Protein AF-A0A1X2HQK7-F1 (afdb_monomer)

Solvent-accessible surface area (backbone atoms only — not comparable to full-atom values): 22609 Å² total; per-residue (Å²): 140,79,84,64,66,68,61,56,54,54,52,50,53,52,52,53,54,53,50,51,55,52,50,57,52,57,63,65,72,70,62,80,78,74,74,36,68,36,67,33,49,38,38,25,41,61,19,46,64,45,61,48,97,51,42,31,32,41,43,32,28,36,25,75,38,55,30,58,78,50,71,35,94,72,46,73,40,56,69,24,21,36,38,43,29,38,33,68,51,73,34,69,42,55,45,51,84,65,52,78,38,52,18,30,17,30,26,37,37,29,56,77,42,83,77,95,45,52,54,71,38,77,45,68,44,79,43,50,34,41,87,74,36,45,77,30,36,15,85,43,63,76,78,5,51,71,81,77,82,65,82,74,73,76,84,74,85,84,81,88,80,83,89,84,88,85,87,84,83,85,85,84,84,82,89,79,90,83,90,85,86,90,82,83,90,81,92,84,86,81,90,85,83,89,83,86,82,85,85,86,84,78,92,77,88,81,80,85,82,85,82,87,80,82,81,87,80,83,90,80,90,80,82,91,84,88,82,80,91,81,89,84,80,90,82,93,83,91,83,86,88,85,83,88,82,90,84,89,90,83,90,81,84,94,76,88,72,79,76,70,86,69,72,84,77,55,83,46,49,32,36,64,55,82,56,46,73,27,58,54,73,52,77,49,44,47,74,40,48,27,29,20,27,4,45,71,68,37,49,60,87,92,48,67,35,94,52,51,73,39,75,47,74,39,34,23,78,79,74,46,73,48,71,29,30,33,39,28,63,28,84,90,45,56,45,80,30,38,35,17,16,48,46,41,38,56,75,42,48,51,68,82,65,55,57,43,63,32,49

Radius of gyration: 36.21 Å; Cα contacts (8 Å, |Δi|>4): 569; chains: 1; bounding box: 108×66×123 Å

Structure (mmCIF, N/CA/C/O backbone):
data_AF-A0A1X2HQK7-F1
#
_entry.id   AF-A0A1X2HQK7-F1
#
loop_
_atom_site.group_PDB
_atom_site.id
_atom_site.type_symbol
_atom_site.label_atom_id
_atom_site.label_alt_id
_atom_site.label_comp_id
_atom_site.label_asym_id
_atom_site.label_entity_id
_atom_site.label_seq_id
_atom_site.pdbx_PDB_ins_code
_atom_site.Cartn_x
_atom_site.Cartn_y
_atom_site.Cartn_z
_atom_site.occupancy
_atom_site.B_iso_or_equiv
_atom_site.auth_seq_id
_atom_site.auth_comp_id
_atom_site.auth_asym_id
_atom_site.auth_atom_id
_atom_site.pdbx_PDB_model_num
ATOM 1 N N . MET A 1 1 ? 1.553 19.549 -83.797 1.00 52.28 1 MET A N 1
ATOM 2 C CA . MET A 1 1 ? 0.837 18.659 -82.859 1.00 52.28 1 MET A CA 1
ATOM 3 C C . MET A 1 1 ? 1.836 18.194 -81.805 1.00 52.28 1 MET A C 1
ATOM 5 O O . MET A 1 1 ? 2.517 17.200 -82.007 1.00 52.28 1 MET A O 1
ATOM 9 N N . ARG A 1 2 ? 2.056 18.998 -80.756 1.00 51.69 2 ARG A N 1
ATOM 10 C CA . ARG A 1 2 ? 2.970 18.655 -79.653 1.00 51.69 2 ARG A CA 1
ATOM 11 C C . ARG A 1 2 ? 2.155 18.027 -78.522 1.00 51.69 2 ARG A C 1
ATOM 13 O O . ARG A 1 2 ? 1.036 18.448 -78.259 1.00 51.69 2 ARG A O 1
ATOM 20 N N . SER A 1 3 ? 2.724 16.968 -77.963 1.00 58.66 3 SER A N 1
ATOM 21 C CA . SER A 1 3 ? 2.104 15.934 -77.137 1.00 58.66 3 SER A CA 1
ATOM 22 C C . SER A 1 3 ? 1.415 16.479 -75.877 1.00 58.66 3 SER A C 1
ATOM 24 O O . SER A 1 3 ? 2.084 16.931 -74.954 1.00 58.66 3 SER A O 1
ATOM 26 N N . VAL A 1 4 ? 0.078 16.418 -75.837 1.00 58.62 4 VAL A N 1
ATOM 27 C CA . VAL A 1 4 ? -0.765 16.775 -74.669 1.00 58.62 4 VAL A CA 1
ATOM 28 C C . VAL A 1 4 ? -1.009 15.557 -73.755 1.00 58.62 4 VAL A C 1
ATOM 30 O O . VAL A 1 4 ? -1.447 15.679 -72.615 1.00 58.62 4 VAL A O 1
ATOM 33 N N . LEU A 1 5 ? -0.662 14.362 -74.242 1.00 56.94 5 LEU A N 1
ATOM 34 C CA . LEU A 1 5 ? -0.875 13.082 -73.572 1.00 56.94 5 LEU A CA 1
ATOM 35 C C . LEU A 1 5 ? -0.098 12.884 -72.247 1.00 56.94 5 LEU A C 1
ATOM 37 O O . LEU A 1 5 ? -0.679 12.303 -71.332 1.00 56.94 5 LEU A O 1
ATOM 41 N N . PRO A 1 6 ? 1.151 13.373 -72.061 1.00 59.69 6 PRO A N 1
ATOM 42 C CA . PRO A 1 6 ? 1.858 13.157 -70.797 1.00 59.69 6 PRO A CA 1
ATOM 43 C C . PRO A 1 6 ? 1.310 14.026 -69.655 1.00 59.69 6 PRO A C 1
ATOM 45 O O . PRO A 1 6 ? 1.389 13.626 -68.500 1.00 59.69 6 PRO A O 1
ATOM 48 N N . PHE A 1 7 ? 0.697 15.177 -69.954 1.00 58.81 7 PHE A N 1
ATOM 49 C CA . PHE A 1 7 ? 0.140 16.060 -68.922 1.00 58.81 7 PHE A CA 1
ATOM 50 C C . PHE A 1 7 ? -1.152 15.509 -68.303 1.00 58.81 7 PHE A C 1
ATOM 52 O O . PHE A 1 7 ? -1.344 15.609 -67.093 1.00 58.81 7 PHE A O 1
ATOM 59 N N . LEU A 1 8 ? -2.012 14.871 -69.102 1.00 61.41 8 LEU A N 1
ATOM 60 C CA . LEU A 1 8 ? -3.255 14.262 -68.610 1.00 61.41 8 LEU A CA 1
ATOM 61 C C . LEU A 1 8 ? -3.002 13.014 -67.750 1.00 61.41 8 LEU A C 1
ATOM 63 O O . LEU A 1 8 ? -3.724 12.778 -66.778 1.00 61.41 8 LEU A O 1
ATOM 67 N N . LEU A 1 9 ? -1.955 12.243 -68.062 1.00 63.00 9 LEU A N 1
ATOM 68 C CA . LEU A 1 9 ? -1.574 11.066 -67.277 1.00 63.00 9 LEU A CA 1
ATOM 69 C C . LEU A 1 9 ? -1.038 11.464 -65.891 1.00 63.00 9 LEU A C 1
ATOM 71 O O . LEU A 1 9 ? -1.444 10.889 -64.884 1.00 63.00 9 LEU A O 1
ATOM 75 N N . VAL A 1 10 ? -0.181 12.489 -65.829 1.00 66.31 10 VAL A N 1
ATOM 76 C CA . VAL A 1 10 ? 0.398 12.981 -64.566 1.00 66.31 10 VAL A CA 1
ATOM 77 C C . VAL A 1 10 ? -0.676 13.607 -63.669 1.00 66.31 10 VAL A C 1
ATOM 79 O O . VAL A 1 10 ? -0.685 13.359 -62.464 1.00 66.31 10 VAL A O 1
ATOM 82 N N . LEU A 1 11 ? -1.632 14.343 -64.247 1.00 64.69 11 LEU A N 1
ATOM 83 C CA . LEU A 1 11 ? -2.741 14.932 -63.489 1.00 64.69 11 LEU A CA 1
ATOM 84 C C . LEU A 1 11 ? -3.686 13.863 -62.910 1.00 64.69 11 LEU A C 1
ATOM 86 O O . LEU A 1 11 ? -4.162 14.004 -61.786 1.00 64.69 11 LEU A O 1
ATOM 90 N N . SER A 1 12 ? -3.908 12.766 -63.641 1.00 65.31 12 SER A N 1
ATOM 91 C CA . SER A 1 12 ? -4.747 11.654 -63.175 1.00 65.31 12 SER A CA 1
ATOM 92 C C . SER A 1 12 ? -4.105 10.913 -61.998 1.00 65.31 12 SER A C 1
ATOM 94 O O . SER A 1 12 ? -4.772 10.652 -61.000 1.00 65.31 12 SER A O 1
ATOM 96 N N . ILE A 1 13 ? -2.800 10.631 -62.067 1.00 66.94 13 ILE A N 1
ATOM 97 C CA . ILE A 1 13 ? -2.066 9.962 -60.978 1.00 66.94 13 ILE A CA 1
ATOM 98 C C . ILE A 1 13 ? -2.038 10.841 -59.716 1.00 66.94 13 ILE A C 1
ATOM 100 O O . ILE A 1 13 ? -2.232 10.333 -58.612 1.00 66.94 13 ILE A O 1
ATOM 104 N N . ALA A 1 14 ? -1.874 12.160 -59.871 1.00 62.25 14 ALA A N 1
ATOM 105 C CA . ALA A 1 14 ? -1.914 13.100 -58.751 1.00 62.25 14 ALA A CA 1
ATOM 106 C C . ALA A 1 14 ? -3.294 13.145 -58.063 1.00 62.25 14 ALA A C 1
ATOM 108 O O . ALA A 1 14 ? -3.358 13.116 -56.833 1.00 62.25 14 ALA A O 1
ATOM 109 N N . LEU A 1 15 ? -4.394 13.126 -58.831 1.00 62.50 15 LEU A N 1
ATOM 110 C CA . LEU A 1 15 ? -5.749 13.062 -58.265 1.00 62.50 15 LEU A CA 1
ATOM 111 C C . LEU A 1 15 ? -6.011 11.749 -57.508 1.00 62.50 15 LEU A C 1
ATOM 113 O O . LEU A 1 15 ? -6.617 11.779 -56.437 1.00 62.50 15 LEU A O 1
ATOM 117 N N . PHE A 1 16 ? -5.540 10.607 -58.022 1.00 61.06 16 PHE A N 1
ATOM 118 C CA . PHE A 1 16 ? -5.676 9.321 -57.326 1.00 61.06 16 PHE A CA 1
ATOM 119 C C . PHE A 1 16 ? -4.863 9.275 -56.021 1.00 61.06 16 PHE A C 1
ATOM 121 O O . PHE A 1 16 ? -5.360 8.766 -55.016 1.00 61.06 16 PHE A O 1
ATOM 128 N N . ALA A 1 17 ? -3.661 9.860 -55.994 1.00 58.69 17 ALA A N 1
ATOM 129 C CA . ALA A 1 17 ? -2.844 9.943 -54.782 1.00 58.69 17 ALA A CA 1
ATOM 130 C C . ALA A 1 17 ? -3.479 10.845 -53.703 1.00 58.69 17 ALA A C 1
ATOM 132 O O . ALA A 1 17 ? -3.496 10.485 -52.523 1.00 58.69 17 ALA A O 1
ATOM 133 N N . GLN A 1 18 ? -4.068 11.982 -54.094 1.00 58.28 18 GLN A N 1
ATOM 134 C CA . GLN A 1 18 ? -4.799 12.856 -53.167 1.00 58.28 18 GLN A CA 1
ATOM 135 C C . GLN A 1 18 ? -6.099 12.223 -52.653 1.00 58.28 18 GLN A C 1
ATOM 137 O O . GLN A 1 18 ? -6.409 12.359 -51.469 1.00 58.28 18 GLN A O 1
ATOM 142 N N . ALA A 1 19 ? -6.822 11.471 -53.487 1.00 58.47 19 ALA A N 1
ATOM 143 C CA . ALA A 1 19 ? -8.015 10.740 -53.058 1.00 58.47 19 ALA A CA 1
ATOM 144 C C . ALA A 1 19 ? -7.691 9.596 -52.075 1.00 58.47 19 ALA A C 1
ATOM 146 O O . ALA A 1 19 ? -8.422 9.409 -51.103 1.00 58.47 19 ALA A O 1
ATOM 147 N N . ALA A 1 20 ? -6.581 8.874 -52.274 1.00 58.69 20 ALA A N 1
ATOM 148 C CA . ALA A 1 20 ? -6.132 7.821 -51.357 1.00 58.69 20 ALA A CA 1
ATOM 149 C C . ALA A 1 20 ? -5.699 8.382 -49.988 1.00 58.69 20 ALA A C 1
ATOM 151 O O . ALA A 1 20 ? -6.075 7.839 -48.951 1.00 58.69 20 ALA A O 1
ATOM 152 N N . SER A 1 21 ? -4.991 9.517 -49.972 1.00 55.19 21 SER A N 1
ATOM 153 C CA . SER A 1 21 ? -4.591 10.200 -48.731 1.00 55.19 21 SER A CA 1
ATOM 154 C C . SER A 1 21 ? -5.787 10.758 -47.941 1.00 55.19 21 SER A C 1
ATOM 156 O O . SER A 1 21 ? -5.791 10.736 -46.709 1.00 55.19 21 SER A O 1
ATOM 158 N N . LEU A 1 22 ? -6.843 11.205 -48.631 1.00 52.97 22 LEU A N 1
ATOM 159 C CA . LEU A 1 22 ? -8.093 11.629 -47.993 1.00 52.97 22 LEU A CA 1
ATOM 160 C C . LEU A 1 22 ? -8.917 10.445 -47.457 1.00 52.97 22 LEU A C 1
ATOM 162 O O . LEU A 1 22 ? -9.590 10.605 -46.441 1.00 52.97 22 LEU A O 1
ATOM 166 N N . HIS A 1 23 ? -8.845 9.260 -48.076 1.00 54.31 23 HIS A N 1
ATOM 167 C CA . HIS A 1 23 ? -9.536 8.056 -47.591 1.00 54.31 23 HIS A CA 1
ATOM 168 C C . HIS A 1 23 ? -8.868 7.455 -46.340 1.00 54.31 23 HIS A C 1
ATOM 170 O O . HIS A 1 23 ? -9.566 7.098 -45.391 1.00 54.31 23 HIS A O 1
ATOM 176 N N . GLU A 1 24 ? -7.532 7.426 -46.292 1.00 54.41 24 GLU A N 1
ATOM 177 C CA . GLU A 1 24 ? -6.752 7.024 -45.105 1.00 54.41 24 GLU A CA 1
ATOM 178 C C . GLU A 1 24 ? -7.000 7.958 -43.904 1.00 54.41 24 GLU A C 1
ATOM 180 O O . GLU A 1 24 ? -7.203 7.500 -42.776 1.00 54.41 24 GLU A O 1
ATOM 185 N N . ASN A 1 25 ? -7.100 9.272 -44.146 1.00 50.97 25 ASN A N 1
ATOM 186 C CA . ASN A 1 25 ? -7.430 10.245 -43.099 1.00 50.97 25 ASN A CA 1
ATOM 187 C C . ASN A 1 25 ? -8.896 10.164 -42.633 1.00 50.97 25 ASN A C 1
ATOM 189 O O . ASN A 1 25 ? -9.172 10.359 -41.447 1.00 50.97 25 ASN A O 1
ATOM 193 N N . LEU A 1 26 ? -9.850 9.829 -43.514 1.00 51.41 26 LEU A N 1
ATOM 194 C CA . LEU A 1 26 ? -11.253 9.644 -43.113 1.00 51.41 26 LEU A CA 1
ATOM 195 C C . LEU A 1 26 ? -11.484 8.356 -42.303 1.00 51.41 26 LEU A C 1
ATOM 197 O O . LEU A 1 26 ? -12.414 8.310 -41.494 1.00 51.41 26 LEU A O 1
ATOM 201 N N . LEU A 1 27 ? -10.652 7.327 -42.495 1.00 51.00 27 LEU A N 1
ATOM 202 C CA . LEU A 1 27 ? -10.670 6.107 -41.680 1.00 51.00 27 LEU A CA 1
ATOM 203 C C . LEU A 1 27 ? -10.053 6.330 -40.288 1.00 51.00 27 LEU A C 1
ATOM 205 O O . LEU A 1 27 ? -10.541 5.751 -39.318 1.00 51.00 27 LEU A O 1
ATOM 209 N N . HIS A 1 28 ? -9.072 7.231 -40.153 1.00 50.84 28 HIS A N 1
ATOM 210 C CA . HIS A 1 28 ? -8.499 7.618 -38.853 1.00 50.84 28 HIS A CA 1
ATOM 211 C C . HIS A 1 28 ? -9.384 8.573 -38.031 1.00 50.84 28 HIS A C 1
ATOM 213 O O . HIS A 1 28 ? -9.310 8.579 -36.804 1.00 50.84 28 HIS A O 1
ATOM 219 N N . LEU A 1 29 ? -10.284 9.333 -38.663 1.00 46.41 29 LEU A N 1
ATOM 220 C CA . LEU A 1 29 ? -11.185 10.269 -37.971 1.00 46.41 29 LEU A CA 1
ATOM 221 C C . LEU A 1 29 ? -12.419 9.615 -37.318 1.00 46.41 29 LEU A C 1
ATOM 223 O O . LEU A 1 29 ? -13.237 10.320 -36.726 1.00 46.41 29 LEU A O 1
ATOM 227 N N . LYS A 1 30 ? -12.590 8.286 -37.404 1.00 51.06 30 LYS A N 1
ATOM 228 C CA . LYS A 1 30 ? -13.844 7.614 -37.006 1.00 51.06 30 LYS A CA 1
ATOM 229 C C . LYS A 1 30 ? -13.791 6.707 -35.781 1.00 51.06 30 LYS A C 1
ATOM 231 O O . LYS A 1 30 ? -14.768 6.008 -35.512 1.00 51.06 30 LYS A O 1
ATOM 236 N N . ARG A 1 31 ? -12.724 6.735 -34.985 1.00 49.28 31 ARG A N 1
ATOM 237 C CA . ARG A 1 31 ? -12.736 6.040 -33.691 1.00 49.28 31 ARG A CA 1
ATOM 238 C C . ARG A 1 31 ? -11.877 6.766 -32.669 1.00 49.28 31 ARG A C 1
ATOM 240 O O . ARG A 1 31 ? -10.768 6.355 -32.362 1.00 49.28 31 ARG A O 1
ATOM 247 N N . SER A 1 32 ? -12.427 7.844 -32.111 1.00 52.97 32 SER A N 1
ATOM 248 C CA . SER A 1 32 ? -12.018 8.245 -30.766 1.00 52.97 32 SER A CA 1
ATOM 249 C C . SER A 1 32 ? -12.222 7.009 -29.876 1.00 52.97 32 SER A C 1
ATOM 251 O O . SER A 1 32 ? -13.326 6.449 -29.917 1.00 52.97 32 SER A O 1
ATOM 253 N N . PRO A 1 33 ? -11.187 6.481 -29.195 1.00 58.53 33 PRO A N 1
ATOM 254 C CA . PRO A 1 33 ? -11.357 5.319 -28.340 1.00 58.53 33 PRO A CA 1
ATOM 255 C C . PRO A 1 33 ? -12.355 5.722 -27.261 1.00 58.53 33 PRO A C 1
ATOM 257 O O . PRO A 1 33 ? -12.054 6.536 -26.395 1.00 58.53 33 PRO A O 1
ATOM 260 N N . SER A 1 34 ? -13.583 5.217 -27.371 1.00 63.03 34 SER A N 1
ATOM 261 C CA . SER A 1 34 ? -14.604 5.377 -26.344 1.00 63.03 34 SER A CA 1
ATOM 262 C C . SER A 1 34 ? -13.978 4.949 -25.023 1.00 63.03 34 SER A C 1
ATOM 264 O O . SER A 1 34 ? -13.547 3.801 -24.904 1.00 63.03 34 SER A O 1
ATOM 266 N N . SER A 1 35 ? -13.858 5.893 -24.089 1.00 68.12 35 SER A N 1
ATOM 267 C CA . SER A 1 35 ? -13.162 5.683 -22.830 1.00 68.12 35 SER A CA 1
ATOM 268 C C . SER A 1 35 ? -13.887 4.607 -22.028 1.00 68.12 35 SER A C 1
ATOM 270 O O . SER A 1 35 ? -14.991 4.812 -21.524 1.00 68.12 35 SER A O 1
ATOM 272 N N . LEU A 1 36 ? -13.298 3.415 -21.957 1.00 81.88 36 LEU A N 1
ATOM 273 C CA . LEU A 1 36 ? -13.864 2.323 -21.182 1.00 81.88 36 LEU A CA 1
ATOM 274 C C . LEU A 1 36 ? -13.428 2.508 -19.728 1.00 81.88 36 LEU A C 1
ATOM 276 O O . LEU A 1 36 ? -12.261 2.297 -19.394 1.00 81.88 36 LEU A O 1
ATOM 280 N N . ALA A 1 37 ? -14.370 2.935 -18.887 1.00 81.25 37 ALA A N 1
ATOM 281 C CA . ALA A 1 37 ? -14.195 3.016 -17.444 1.00 81.25 37 ALA A CA 1
ATOM 282 C C . ALA A 1 37 ? -14.669 1.715 -16.782 1.00 81.25 37 ALA A C 1
ATOM 284 O O . ALA A 1 37 ? -15.799 1.279 -17.018 1.00 81.25 37 ALA A O 1
ATOM 285 N N . VAL A 1 38 ? -13.821 1.096 -15.959 1.00 85.25 38 VAL A N 1
ATOM 286 C CA . VAL A 1 38 ? -14.124 -0.176 -15.283 1.00 85.25 38 VAL A CA 1
ATOM 287 C C . VAL A 1 38 ? -13.754 -0.081 -13.808 1.00 85.25 38 VAL A C 1
ATOM 289 O O . VAL A 1 38 ? -12.642 0.313 -13.474 1.00 85.25 38 VAL A O 1
ATOM 292 N N . ASN A 1 39 ? -14.671 -0.488 -12.926 1.00 84.06 39 ASN A N 1
ATOM 293 C CA . ASN A 1 39 ? -14.340 -0.716 -11.520 1.00 84.06 39 ASN A CA 1
ATOM 294 C C . ASN A 1 39 ? -13.625 -2.064 -11.380 1.00 84.06 39 ASN A C 1
ATOM 296 O O . ASN A 1 39 ? -14.187 -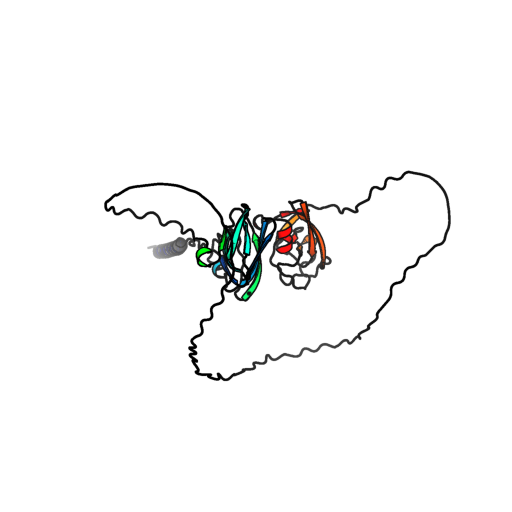3.097 -11.765 1.00 84.06 39 ASN A O 1
ATOM 300 N N . CYS A 1 40 ? -12.429 -2.088 -10.792 1.00 91.56 40 CYS A N 1
ATOM 301 C CA . CYS A 1 40 ? -11.723 -3.343 -10.547 1.00 91.56 40 CYS A CA 1
ATOM 302 C C . CYS A 1 40 ? -12.421 -4.092 -9.403 1.00 91.56 40 CYS A C 1
ATOM 304 O O . CYS A 1 40 ? -12.350 -3.671 -8.254 1.00 91.56 40 CYS A O 1
ATOM 306 N N . THR A 1 41 ? -13.131 -5.184 -9.691 1.00 95.19 41 THR A N 1
ATOM 307 C CA . THR A 1 41 ? -13.875 -5.921 -8.655 1.00 95.19 41 THR A CA 1
ATOM 308 C C . THR A 1 41 ? -13.165 -7.214 -8.284 1.00 95.19 41 THR A C 1
ATOM 310 O O . THR A 1 41 ? -12.948 -8.068 -9.145 1.00 95.19 41 THR A O 1
ATOM 313 N N . THR A 1 42 ? -12.889 -7.397 -6.995 1.00 96.38 42 THR A N 1
ATOM 314 C CA . THR A 1 42 ? -12.278 -8.620 -6.463 1.00 96.38 42 THR A CA 1
ATOM 315 C C . THR A 1 42 ? -13.099 -9.151 -5.296 1.00 96.38 42 THR A C 1
ATOM 317 O O . THR A 1 42 ? -13.473 -8.416 -4.384 1.00 96.38 42 THR A O 1
ATOM 320 N N . THR A 1 43 ? -13.378 -10.447 -5.314 1.00 97.56 43 THR A N 1
ATOM 321 C CA . THR A 1 43 ? -14.088 -11.170 -4.264 1.00 97.56 43 THR A CA 1
ATOM 322 C C . THR A 1 43 ? -13.077 -11.904 -3.405 1.00 97.56 43 THR A C 1
ATOM 324 O O . THR A 1 43 ? -12.274 -12.686 -3.914 1.00 97.56 43 THR A O 1
ATOM 327 N N . ILE A 1 44 ? -13.121 -11.648 -2.101 1.00 98.06 44 ILE A N 1
ATOM 328 C CA . ILE A 1 44 ? -12.216 -12.233 -1.118 1.00 98.06 44 ILE A CA 1
ATOM 329 C C . ILE A 1 44 ? -13.010 -13.100 -0.149 1.00 98.06 44 ILE A C 1
ATOM 331 O O . ILE A 1 44 ? -13.875 -12.617 0.585 1.00 98.06 44 ILE A O 1
ATOM 335 N N . GLU A 1 45 ? -12.678 -14.382 -0.095 1.00 97.69 45 GLU A N 1
ATOM 336 C CA . GLU A 1 45 ? -13.202 -15.305 0.901 1.00 97.69 45 GLU A CA 1
ATOM 337 C C . GLU A 1 45 ? -12.287 -15.424 2.115 1.00 97.69 45 GLU A C 1
ATOM 339 O O . GLU A 1 45 ? -11.074 -15.206 2.064 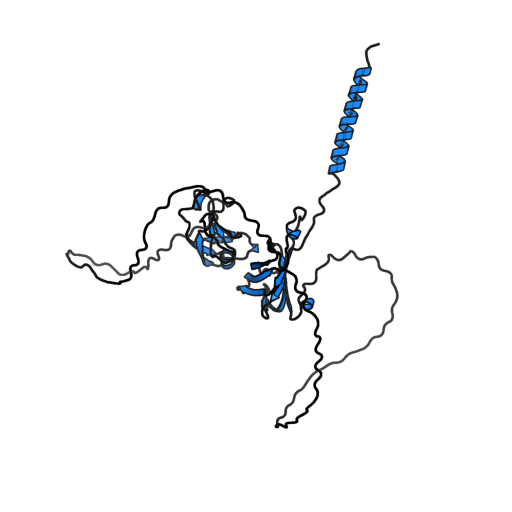1.00 97.69 45 GLU A O 1
ATOM 344 N N . ARG A 1 46 ? -12.897 -15.814 3.242 1.00 96.44 46 ARG A N 1
ATOM 345 C CA . ARG A 1 46 ? -12.219 -15.979 4.537 1.00 96.44 46 ARG A CA 1
ATOM 346 C C . ARG A 1 46 ? -11.468 -14.711 4.954 1.00 96.44 46 ARG A C 1
ATOM 348 O O . ARG A 1 46 ? -10.457 -14.794 5.650 1.00 96.44 46 ARG A O 1
ATOM 355 N N . GLY A 1 47 ? -12.029 -13.561 4.585 1.00 96.75 47 GLY A N 1
ATOM 356 C CA . GLY A 1 47 ? -11.446 -12.248 4.782 1.00 96.75 47 GLY A CA 1
ATOM 357 C C . GLY A 1 47 ? -11.140 -11.947 6.248 1.00 96.75 47 GLY A C 1
ATOM 358 O O . GLY A 1 47 ? -11.961 -12.204 7.139 1.00 96.75 47 GLY A O 1
ATOM 359 N N . LYS A 1 48 ? -9.974 -11.369 6.507 1.00 96.94 48 LYS A N 1
ATOM 360 C CA . LYS A 1 48 ? -9.636 -10.679 7.750 1.00 96.94 48 LYS A CA 1
ATOM 361 C C . LYS A 1 48 ? -9.454 -9.206 7.406 1.00 96.94 48 LYS A C 1
ATOM 363 O O . LYS A 1 48 ? -8.619 -8.871 6.576 1.00 96.94 48 LYS A O 1
ATOM 368 N N . LEU A 1 49 ? -10.261 -8.369 8.047 1.00 95.75 49 LEU A N 1
ATOM 369 C CA . LEU A 1 49 ? -10.261 -6.923 7.874 1.00 95.75 49 LEU A CA 1
ATOM 370 C C . LEU A 1 49 ? -9.830 -6.279 9.191 1.00 95.75 49 LEU A C 1
ATOM 372 O O . LEU A 1 49 ? -10.433 -6.568 10.231 1.00 95.75 49 LEU A O 1
ATOM 376 N N . CYS A 1 50 ? -8.803 -5.435 9.160 1.00 90.62 50 CYS A N 1
ATOM 377 C CA . CYS A 1 50 ? -8.376 -4.650 10.320 1.00 90.62 50 CYS A CA 1
ATOM 378 C C . CYS A 1 50 ? -8.068 -3.215 9.893 1.00 90.62 50 CYS A C 1
ATOM 380 O O . CYS A 1 50 ? -7.324 -3.007 8.942 1.00 90.62 50 CYS A O 1
ATOM 382 N N . THR A 1 51 ? -8.622 -2.238 10.605 1.00 85.31 51 THR A N 1
ATOM 383 C CA . THR A 1 51 ? -8.300 -0.817 10.417 1.00 85.31 51 THR A CA 1
ATOM 384 C C . THR A 1 51 ? -7.075 -0.442 11.238 1.00 85.31 51 THR A C 1
ATOM 386 O O . THR A 1 51 ? -7.025 -0.788 12.420 1.00 85.31 51 THR A O 1
ATOM 389 N N . SER A 1 52 ? -6.140 0.298 10.650 1.00 79.44 52 SER A N 1
ATOM 390 C CA . SER A 1 52 ? -4.994 0.874 11.359 1.00 79.44 52 SER A CA 1
ATOM 391 C C . SER A 1 52 ? -5.222 2.368 11.545 1.00 79.44 52 SER A C 1
ATOM 393 O O . SER A 1 52 ? -5.274 3.085 10.557 1.00 79.44 52 SER A O 1
ATOM 395 N N . ASN A 1 53 ? -5.472 2.814 12.784 1.00 72.81 53 ASN A N 1
ATOM 396 C CA . ASN A 1 53 ? -5.549 4.223 13.222 1.00 72.81 53 ASN A CA 1
ATOM 397 C C . ASN A 1 53 ? -6.262 5.240 12.294 1.00 72.81 53 ASN A C 1
ATOM 399 O O . ASN A 1 53 ? -6.023 6.438 12.397 1.00 72.81 53 ASN A O 1
ATOM 403 N N . GLY A 1 54 ? -7.174 4.789 11.427 1.00 73.31 54 GLY A N 1
ATOM 404 C CA . GLY A 1 54 ? -7.881 5.638 10.466 1.00 73.31 54 GLY A CA 1
ATOM 405 C C . GLY A 1 54 ? -7.141 5.925 9.152 1.00 73.31 54 GLY A C 1
ATOM 406 O O . GLY A 1 54 ? -7.675 6.689 8.360 1.00 73.31 54 GLY A O 1
ATOM 407 N N . THR A 1 55 ? -5.974 5.327 8.898 1.00 80.62 55 THR A N 1
ATOM 408 C CA . THR A 1 55 ? -5.151 5.571 7.693 1.00 80.62 55 THR A CA 1
ATOM 409 C C . THR A 1 55 ? -5.385 4.532 6.596 1.00 80.62 55 THR A C 1
ATOM 411 O O . THR A 1 55 ? -5.569 4.852 5.424 1.00 80.62 55 THR A O 1
ATOM 414 N N . TYR A 1 56 ? -5.469 3.253 6.964 1.00 88.50 56 TYR A N 1
ATOM 415 C CA . TYR A 1 56 ? -5.697 2.172 6.003 1.00 88.50 56 TYR A CA 1
ATOM 416 C C . TYR A 1 56 ? -6.458 0.986 6.606 1.00 88.50 56 TYR A C 1
ATOM 418 O O . TYR A 1 56 ? -6.607 0.834 7.826 1.00 88.50 56 TYR A O 1
ATOM 426 N N . ILE A 1 57 ? -6.948 0.115 5.725 1.00 92.19 57 ILE A N 1
ATOM 427 C CA . ILE A 1 57 ? -7.533 -1.184 6.052 1.00 92.19 57 ILE A CA 1
ATOM 428 C C . ILE A 1 57 ? -6.601 -2.269 5.528 1.00 92.19 57 ILE A C 1
ATOM 430 O O . ILE A 1 57 ? -6.348 -2.352 4.332 1.00 92.19 57 ILE A O 1
ATOM 434 N N . THR A 1 58 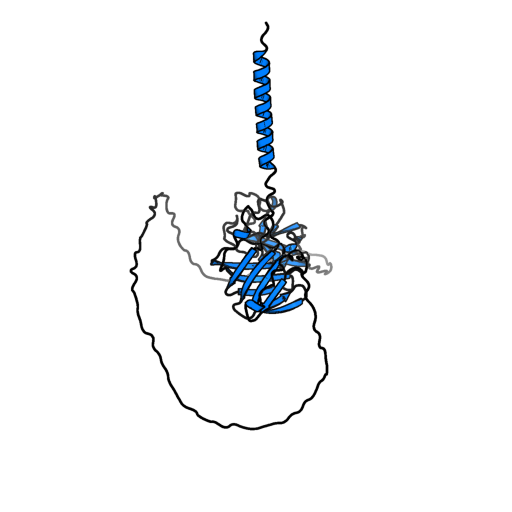? -6.154 -3.161 6.404 1.00 92.00 58 THR A N 1
ATOM 435 C CA . THR A 1 58 ? -5.546 -4.421 5.965 1.00 92.00 58 THR A CA 1
ATOM 436 C C . THR A 1 58 ? -6.639 -5.410 5.581 1.00 92.00 58 THR A C 1
ATOM 438 O O . THR A 1 58 ? -7.546 -5.688 6.375 1.00 92.00 58 THR A O 1
ATOM 441 N N . LEU A 1 59 ? -6.553 -5.949 4.369 1.00 95.31 59 LEU A N 1
ATOM 442 C CA . LEU A 1 59 ? -7.436 -6.982 3.838 1.00 95.31 59 LEU A CA 1
ATOM 443 C C . LEU A 1 59 ? -6.614 -8.224 3.521 1.00 95.31 59 LEU A C 1
ATOM 445 O O . LEU A 1 59 ? -5.824 -8.225 2.587 1.00 95.31 59 LEU A O 1
ATOM 449 N N . GLN A 1 60 ? -6.839 -9.295 4.276 1.00 95.31 60 GLN A N 1
ATOM 450 C CA . GLN A 1 60 ? -6.228 -10.598 4.018 1.00 95.31 60 GLN A CA 1
ATOM 451 C C . GLN A 1 60 ? -7.281 -11.625 3.637 1.00 95.31 60 GLN A C 1
ATOM 453 O O . GLN A 1 60 ? -8.321 -11.683 4.295 1.00 95.31 60 GLN A O 1
ATOM 458 N N . GLY A 1 61 ? -7.014 -12.489 2.664 1.00 96.56 61 GLY A N 1
ATOM 459 C CA . GLY A 1 61 ? -7.910 -13.601 2.349 1.00 96.56 61 GLY A CA 1
ATOM 460 C C . GLY A 1 61 ? -7.598 -14.276 1.022 1.00 96.56 61 GLY A C 1
ATOM 461 O O . GLY A 1 61 ? -6.566 -14.018 0.419 1.00 96.56 61 GLY A O 1
ATOM 462 N N . LEU A 1 62 ? -8.496 -15.160 0.592 1.00 97.50 62 LEU A N 1
ATOM 463 C CA . LEU A 1 62 ? -8.367 -15.884 -0.671 1.00 97.50 62 LEU A CA 1
ATOM 464 C C . LEU A 1 62 ? -9.165 -15.169 -1.762 1.00 97.50 62 LEU A C 1
ATOM 466 O O . LEU A 1 62 ? -10.385 -15.045 -1.636 1.00 97.50 62 LEU A O 1
ATOM 470 N N . ALA A 1 63 ? -8.504 -14.746 -2.833 1.00 97.31 63 ALA A N 1
ATOM 471 C CA . ALA A 1 63 ? -9.171 -14.209 -4.009 1.00 97.31 63 ALA A CA 1
ATOM 472 C C . ALA A 1 63 ? -9.888 -15.321 -4.789 1.00 97.31 63 ALA A C 1
ATOM 474 O O . ALA A 1 63 ? -9.290 -16.339 -5.146 1.00 97.31 63 ALA A O 1
ATOM 475 N N . THR A 1 64 ? -11.180 -15.142 -5.067 1.00 97.50 64 THR A N 1
ATOM 476 C CA . THR A 1 64 ? -12.001 -16.156 -5.759 1.00 97.50 64 THR A CA 1
ATOM 477 C C . THR A 1 64 ? -12.291 -15.829 -7.222 1.00 97.50 64 THR A C 1
ATOM 479 O O . THR A 1 64 ? -12.788 -16.694 -7.953 1.00 97.50 64 THR A O 1
ATOM 482 N N . ASN A 1 65 ? -11.918 -14.632 -7.677 1.00 95.88 65 ASN A N 1
ATOM 483 C CA . ASN A 1 65 ? -11.955 -14.219 -9.076 1.00 95.88 65 ASN A CA 1
ATOM 484 C C . ASN A 1 65 ? -10.729 -13.381 -9.445 1.00 95.88 65 ASN A C 1
ATOM 486 O O . ASN A 1 65 ? -10.153 -12.709 -8.593 1.00 95.88 65 ASN A O 1
ATOM 490 N N . ASP A 1 66 ? -10.403 -13.386 -10.734 1.00 94.12 66 ASP A N 1
ATOM 491 C CA . ASP A 1 66 ? -9.435 -12.473 -11.333 1.00 94.12 66 ASP A CA 1
ATOM 492 C C . ASP A 1 66 ? -10.063 -11.090 -11.549 1.00 94.12 66 ASP A C 1
ATOM 494 O O . ASP A 1 66 ? -11.277 -10.978 -11.777 1.00 94.12 66 ASP A O 1
ATOM 498 N N . ASN A 1 67 ? -9.241 -10.041 -11.544 1.00 92.94 67 ASN A N 1
ATOM 499 C CA . ASN A 1 67 ? -9.652 -8.688 -11.936 1.00 92.94 67 ASN A CA 1
ATOM 500 C C . ASN A 1 67 ? -8.941 -8.173 -13.206 1.00 92.94 67 ASN A C 1
ATOM 502 O O . ASN A 1 67 ? -8.980 -6.977 -13.495 1.00 92.94 67 ASN A O 1
ATOM 506 N N . ASP A 1 68 ? -8.371 -9.080 -14.005 1.00 90.75 68 ASP A N 1
ATOM 507 C CA . ASP A 1 68 ? -7.599 -8.799 -15.227 1.00 90.75 68 ASP A CA 1
ATOM 508 C C . ASP A 1 68 ? -8.316 -7.914 -16.244 1.00 90.75 68 ASP A C 1
ATOM 510 O O . ASP A 1 68 ? -7.685 -7.108 -16.925 1.00 90.75 68 ASP A O 1
ATOM 514 N N . ALA A 1 69 ? -9.644 -8.020 -16.332 1.00 88.50 69 ALA A N 1
ATOM 515 C CA . ALA A 1 69 ? -10.444 -7.170 -17.209 1.00 88.50 69 ALA A CA 1
ATOM 516 C C . ALA A 1 69 ? -10.262 -5.676 -16.893 1.00 88.50 69 ALA A C 1
ATOM 518 O O . ALA A 1 69 ? -10.373 -4.848 -17.792 1.00 88.50 69 ALA A O 1
ATOM 519 N N . CYS A 1 70 ? -9.936 -5.330 -15.643 1.00 90.25 70 CYS A N 1
ATOM 520 C CA . CYS A 1 70 ? -9.608 -3.963 -15.256 1.00 90.25 70 CYS A CA 1
ATOM 521 C C . CYS A 1 70 ? -8.281 -3.488 -15.864 1.00 90.25 70 CYS A C 1
ATOM 523 O O . CYS A 1 70 ? -8.094 -2.299 -16.098 1.00 90.25 70 CYS A O 1
ATOM 525 N N . PHE A 1 71 ? -7.359 -4.400 -16.159 1.00 89.62 71 PHE A N 1
ATOM 526 C CA . PHE A 1 71 ? -6.018 -4.126 -16.683 1.00 89.62 71 PHE A CA 1
ATOM 527 C C . PHE A 1 71 ? -5.902 -4.381 -18.190 1.00 89.62 71 PHE A C 1
ATOM 529 O O . PHE A 1 71 ? -4.808 -4.342 -18.748 1.00 89.62 71 PHE A O 1
ATOM 536 N N . ALA A 1 72 ? -7.027 -4.608 -18.870 1.00 89.31 72 ALA A N 1
ATOM 537 C CA . ALA A 1 72 ? -7.045 -4.782 -20.312 1.00 89.31 72 ALA A CA 1
ATOM 538 C C . ALA A 1 72 ? -6.584 -3.494 -21.035 1.00 89.31 72 ALA A C 1
ATOM 540 O O . ALA A 1 72 ? -6.887 -2.385 -20.581 1.00 89.31 72 ALA A O 1
ATOM 541 N N . PRO A 1 73 ? -5.894 -3.609 -22.186 1.00 87.25 73 PRO A N 1
ATOM 542 C CA . PRO A 1 73 ? -5.284 -2.469 -22.883 1.00 87.25 73 PRO A CA 1
ATOM 543 C C . PRO A 1 73 ? -6.295 -1.433 -23.394 1.00 87.25 73 PRO A C 1
ATOM 545 O O . PRO A 1 73 ? -5.933 -0.299 -23.687 1.00 87.25 73 PRO A O 1
ATOM 548 N N . ASN A 1 74 ? -7.570 -1.803 -23.511 1.00 87.50 74 ASN A N 1
ATOM 549 C CA . ASN A 1 74 ? -8.654 -0.913 -23.918 1.00 87.50 74 ASN A CA 1
ATOM 550 C C . ASN A 1 74 ? -9.309 -0.155 -22.748 1.00 87.50 74 ASN A C 1
ATOM 552 O O . ASN A 1 74 ? -10.194 0.663 -22.998 1.00 87.50 74 ASN A O 1
ATOM 556 N N . VAL A 1 75 ? -8.924 -0.425 -21.496 1.00 88.50 75 VAL A N 1
ATOM 557 C CA . VAL A 1 75 ? -9.424 0.295 -20.314 1.00 88.50 75 VAL A CA 1
ATOM 558 C C . VAL A 1 75 ? -8.628 1.578 -20.132 1.00 88.50 75 VAL A C 1
ATOM 560 O O . VAL A 1 75 ? -7.433 1.551 -19.841 1.00 88.50 75 VAL A O 1
ATOM 563 N N . THR A 1 76 ? -9.312 2.710 -20.270 1.00 86.56 76 THR A N 1
ATOM 564 C CA . THR A 1 76 ? -8.701 4.046 -20.209 1.00 86.56 76 THR A CA 1
ATOM 565 C C . THR A 1 76 ? -8.966 4.760 -18.883 1.00 86.56 76 THR A C 1
ATOM 567 O O . THR A 1 76 ? -8.424 5.836 -18.659 1.00 86.56 76 THR A O 1
ATOM 570 N N . SER A 1 77 ? -9.834 4.220 -18.020 1.00 88.50 77 SER A N 1
ATOM 571 C CA . SER A 1 77 ? -10.165 4.812 -16.719 1.00 88.50 77 SER A CA 1
ATOM 572 C C . SER A 1 77 ? -10.519 3.734 -15.689 1.00 88.50 77 SER A C 1
ATOM 574 O O . SER A 1 77 ? -11.231 2.777 -15.998 1.00 88.50 77 SER A O 1
ATOM 576 N N . ARG A 1 78 ? -10.018 3.892 -14.459 1.00 90.19 78 ARG A N 1
ATOM 577 C CA . ARG A 1 78 ? -10.218 2.974 -13.323 1.00 90.19 78 ARG A CA 1
ATOM 578 C C . ARG A 1 78 ? -10.664 3.775 -12.099 1.00 90.19 78 ARG A C 1
ATOM 580 O O . ARG A 1 78 ? -9.839 4.065 -11.241 1.00 90.19 78 ARG A O 1
ATOM 587 N N . PRO A 1 79 ? -11.938 4.188 -12.027 1.00 88.31 79 PRO A N 1
ATOM 588 C CA . PRO A 1 79 ? -12.363 5.147 -11.010 1.00 88.31 79 PRO A CA 1
ATOM 589 C C . PRO A 1 79 ? -12.347 4.574 -9.584 1.00 88.31 79 PRO A C 1
ATOM 591 O O . PRO A 1 79 ? -12.266 5.336 -8.626 1.00 88.31 79 PRO A O 1
ATOM 594 N N . ALA A 1 80 ? -12.430 3.248 -9.417 1.00 91.06 80 ALA A N 1
ATOM 595 C CA . ALA A 1 80 ? -12.294 2.603 -8.112 1.00 91.06 80 ALA A CA 1
ATOM 596 C C . ALA A 1 80 ? -12.005 1.098 -8.216 1.00 91.06 80 ALA A C 1
ATOM 598 O O . ALA A 1 80 ? -12.379 0.441 -9.195 1.00 91.06 80 ALA A O 1
ATOM 599 N N . SER A 1 81 ? -11.460 0.533 -7.139 1.00 93.38 81 SER A N 1
ATOM 600 C CA . SER A 1 81 ? -11.564 -0.898 -6.842 1.00 93.38 81 SER A CA 1
ATOM 601 C C . SER A 1 81 ? -12.707 -1.180 -5.873 1.00 93.38 81 SER A C 1
ATOM 603 O O . SER A 1 81 ? -12.946 -0.413 -4.945 1.00 93.38 81 SER A O 1
ATOM 605 N N . VAL A 1 82 ? -13.403 -2.300 -6.062 1.00 95.56 82 VAL A N 1
ATOM 606 C CA . VAL A 1 82 ? -14.446 -2.796 -5.157 1.00 95.56 82 VAL A CA 1
ATOM 607 C C . VAL A 1 82 ? -14.054 -4.177 -4.643 1.00 95.56 82 VAL A C 1
ATOM 609 O O . VAL A 1 82 ? -14.011 -5.147 -5.401 1.00 95.56 82 VAL A O 1
ATOM 612 N N . PHE A 1 83 ? -13.824 -4.283 -3.337 1.00 97.06 83 PHE A N 1
ATOM 613 C CA . PHE A 1 83 ? -13.557 -5.546 -2.655 1.00 97.06 83 PHE A CA 1
ATOM 614 C C . PHE A 1 83 ? -14.836 -6.088 -2.044 1.00 97.06 83 PHE A C 1
ATOM 616 O O . PHE A 1 83 ? -15.374 -5.499 -1.108 1.00 97.06 83 PHE A O 1
ATOM 623 N N . LYS A 1 84 ? -15.301 -7.228 -2.551 1.00 97.38 84 LYS A N 1
ATOM 624 C CA . LYS A 1 84 ? -16.424 -7.982 -1.991 1.00 97.38 84 LYS A CA 1
ATOM 625 C C . LYS A 1 84 ? -15.877 -9.024 -1.030 1.00 97.38 84 LYS A C 1
ATOM 627 O O . LYS A 1 84 ? -15.367 -10.059 -1.448 1.00 97.38 84 LYS A O 1
ATOM 632 N N . VAL A 1 85 ? -15.937 -8.748 0.263 1.00 98.31 85 VAL A N 1
ATOM 633 C CA . VAL A 1 85 ? -15.250 -9.540 1.286 1.00 98.31 85 VAL A CA 1
ATOM 634 C C . VAL A 1 85 ? -16.246 -10.362 2.093 1.00 98.31 85 VAL A C 1
ATOM 636 O O . VAL A 1 85 ? -17.085 -9.815 2.808 1.00 98.31 85 VAL A O 1
ATOM 639 N N . GLN A 1 86 ? -16.105 -11.685 2.058 1.00 98.00 86 GLN A N 1
ATOM 640 C CA . GLN A 1 86 ? -16.729 -12.585 3.022 1.00 98.00 86 GLN A CA 1
ATOM 641 C C . GLN A 1 86 ? -15.749 -12.867 4.162 1.00 98.00 86 GLN A C 1
ATOM 643 O O . GLN A 1 86 ? -14.836 -13.690 4.057 1.00 98.00 86 GLN A O 1
ATOM 648 N N . ALA A 1 87 ? -15.958 -12.203 5.290 1.00 97.19 87 ALA A N 1
ATOM 649 C CA . ALA A 1 87 ? -15.074 -12.275 6.434 1.00 97.19 87 ALA A CA 1
ATOM 650 C C . ALA A 1 87 ? -15.192 -13.605 7.207 1.00 97.19 87 ALA A C 1
ATOM 652 O O . ALA A 1 87 ? -16.278 -14.173 7.418 1.00 97.19 87 ALA A O 1
ATOM 653 N N . LYS A 1 88 ? -14.041 -14.092 7.689 1.00 95.44 88 LYS A N 1
ATOM 654 C CA . LYS A 1 88 ? -13.924 -15.302 8.526 1.00 95.44 88 LYS A CA 1
ATOM 655 C C . LYS A 1 88 ? -14.635 -15.135 9.873 1.00 95.44 88 LYS A C 1
ATOM 657 O O . LYS A 1 88 ? -15.154 -16.101 10.427 1.00 95.44 88 LYS A O 1
ATOM 662 N N . LYS A 1 89 ? -14.649 -13.911 10.398 1.00 95.88 89 LYS A N 1
ATOM 663 C CA . LYS A 1 89 ? -15.362 -13.484 11.611 1.00 95.88 89 LYS A CA 1
ATOM 664 C C . LYS A 1 89 ? -16.142 -12.209 11.295 1.00 95.88 89 LYS A C 1
ATOM 666 O O . LYS A 1 89 ? -15.922 -11.609 10.252 1.00 95.88 89 LYS A O 1
ATOM 671 N N . VAL A 1 90 ? -17.045 -11.797 12.184 1.00 96.50 90 VAL A N 1
ATOM 672 C CA . VAL A 1 90 ? -17.683 -10.478 12.061 1.00 96.50 90 VAL A CA 1
ATOM 673 C C . VAL A 1 90 ? -16.589 -9.408 12.115 1.00 96.50 90 VAL A C 1
ATOM 675 O O . VAL A 1 90 ? -15.889 -9.312 13.121 1.00 96.50 90 VAL A O 1
ATOM 678 N N . ALA A 1 91 ? -16.442 -8.644 11.038 1.00 95.50 91 ALA A N 1
ATOM 679 C CA . ALA A 1 91 ? -15.541 -7.509 10.947 1.00 95.50 91 ALA A CA 1
ATOM 680 C C . ALA A 1 91 ? -16.133 -6.314 11.697 1.00 95.50 91 ALA A C 1
ATOM 682 O O . ALA A 1 91 ? -17.345 -6.083 11.638 1.00 95.50 91 ALA A O 1
ATOM 683 N N . HIS A 1 92 ? -15.270 -5.575 12.391 1.00 94.69 92 HIS A N 1
ATOM 684 C CA . HIS A 1 92 ? -15.561 -4.308 13.061 1.00 94.69 92 HIS A CA 1
ATOM 685 C C . HIS A 1 92 ? -14.604 -3.281 12.483 1.00 94.69 92 HIS A C 1
ATOM 687 O O . HIS A 1 92 ? -13.401 -3.381 12.710 1.00 94.69 92 HIS A O 1
ATOM 693 N N . LEU A 1 93 ? -15.128 -2.345 11.701 1.00 93.75 93 LEU A N 1
ATOM 694 C CA . LEU A 1 93 ? -14.322 -1.357 10.997 1.00 93.75 93 LEU A CA 1
ATOM 695 C C . LEU A 1 93 ? -14.798 0.044 11.330 1.00 93.75 93 LEU A C 1
ATOM 697 O O . LEU A 1 93 ? -15.976 0.265 11.612 1.00 93.75 93 LEU A O 1
ATOM 701 N N . ARG A 1 94 ? -13.870 0.989 11.271 1.00 91.62 94 ARG A N 1
ATOM 702 C CA . ARG A 1 94 ? -14.148 2.414 11.345 1.00 91.62 94 ARG A CA 1
ATOM 703 C C . ARG A 1 94 ? -13.665 3.047 10.044 1.00 91.62 94 ARG A C 1
ATOM 705 O O . ARG A 1 94 ? -12.556 2.736 9.627 1.00 91.62 94 ARG A O 1
ATOM 712 N N . ASP A 1 95 ? -14.494 3.858 9.395 1.00 91.44 95 ASP A N 1
ATOM 713 C CA . ASP A 1 95 ? -14.075 4.604 8.202 1.00 91.44 95 ASP A CA 1
ATOM 714 C C . ASP A 1 95 ? -13.316 5.899 8.552 1.00 91.44 95 ASP A C 1
ATOM 716 O O . ASP A 1 95 ? -13.145 6.224 9.732 1.00 91.44 95 ASP A O 1
ATOM 720 N N . ALA A 1 96 ? -12.845 6.626 7.532 1.00 87.50 96 ALA A N 1
ATOM 721 C CA . ALA A 1 96 ? -12.103 7.881 7.693 1.00 87.50 96 ALA A CA 1
ATOM 722 C C . ALA A 1 96 ? -12.921 8.961 8.425 1.00 87.50 96 ALA A C 1
ATOM 724 O O . ALA A 1 96 ? -12.377 9.763 9.181 1.00 87.50 96 ALA A O 1
ATOM 725 N N . GLN A 1 97 ? -14.249 8.939 8.281 1.00 87.56 97 GLN A N 1
ATOM 726 C CA . GLN A 1 97 ? -15.179 9.820 8.992 1.00 87.56 97 GLN A CA 1
ATOM 727 C C . GLN A 1 97 ? -15.549 9.299 10.382 1.00 87.56 97 GLN A C 1
ATOM 729 O O . GLN A 1 97 ? -16.468 9.811 11.025 1.00 87.56 97 GLN A O 1
ATOM 734 N N . THR A 1 98 ? -14.841 8.288 10.876 1.00 87.56 98 THR A N 1
ATOM 735 C CA . THR A 1 98 ? -15.047 7.639 12.168 1.00 87.56 98 THR A CA 1
ATOM 736 C C . THR A 1 98 ? -16.365 6.871 12.312 1.00 87.56 98 THR A C 1
ATOM 738 O O . THR A 1 98 ? -16.689 6.420 13.415 1.00 87.56 98 THR A O 1
ATOM 741 N N . LYS A 1 99 ? -17.126 6.643 11.241 1.00 92.00 99 LYS A N 1
ATOM 742 C CA . LYS A 1 99 ? -18.355 5.847 11.287 1.00 92.00 99 LYS A CA 1
ATOM 743 C C . LYS A 1 99 ? -18.022 4.358 11.388 1.00 92.00 99 LYS A C 1
ATOM 745 O O . LYS A 1 99 ? -17.105 3.840 10.757 1.00 92.00 99 LYS A O 1
ATOM 750 N N . PHE A 1 100 ? -18.786 3.669 12.233 1.00 93.75 100 PHE A N 1
ATOM 751 C CA . PHE A 1 100 ? -18.596 2.254 12.526 1.00 93.75 100 PHE A CA 1
ATOM 752 C C . PHE A 1 100 ? -19.383 1.358 11.564 1.00 93.75 100 PHE A C 1
ATOM 754 O O . PHE A 1 100 ? -20.569 1.587 11.316 1.00 93.75 100 PHE A O 1
ATOM 761 N N . HIS A 1 101 ? -18.736 0.296 11.089 1.00 94.81 101 HIS A N 1
ATOM 762 C CA . HIS A 1 101 ? -19.283 -0.710 10.182 1.00 94.81 101 HIS A CA 1
ATOM 763 C C . HIS A 1 101 ? -19.095 -2.100 10.778 1.00 94.81 101 HIS A C 1
ATOM 765 O O . HIS A 1 101 ? -18.026 -2.429 11.301 1.00 94.81 101 HIS A O 1
ATOM 771 N N . ARG A 1 102 ? -20.133 -2.939 10.702 1.00 96.31 102 ARG A N 1
ATOM 772 C CA . ARG A 1 102 ? -20.116 -4.270 11.314 1.00 96.31 102 ARG A CA 1
ATOM 773 C C . ARG A 1 102 ? -20.832 -5.299 10.460 1.00 96.31 102 ARG A C 1
ATOM 775 O O . ARG A 1 102 ? -22.017 -5.163 10.191 1.00 96.31 102 ARG A O 1
ATOM 782 N N . GLY A 1 103 ? -20.148 -6.391 10.137 1.00 96.88 103 GLY A N 1
ATOM 783 C CA . GLY A 1 103 ? -20.743 -7.439 9.314 1.00 96.88 103 GLY A CA 1
ATOM 784 C C . GLY A 1 103 ? -19.814 -8.604 9.020 1.00 96.88 103 GLY A C 1
ATOM 785 O O . GLY A 1 103 ? -18.627 -8.560 9.323 1.00 96.88 103 GLY A O 1
ATOM 786 N N . ARG A 1 104 ? -20.370 -9.675 8.454 1.00 97.44 104 ARG A N 1
ATOM 787 C CA . ARG A 1 104 ? -19.588 -10.774 7.867 1.00 97.44 104 ARG A CA 1
ATOM 788 C C . ARG A 1 104 ? -19.358 -10.591 6.375 1.00 97.44 104 ARG A C 1
ATOM 790 O O . ARG A 1 104 ? -18.459 -11.225 5.842 1.00 97.44 104 ARG A O 1
ATOM 797 N N . TYR A 1 105 ? -20.164 -9.768 5.727 1.00 98.06 105 TYR A N 1
ATOM 798 C CA . TYR A 1 105 ? -20.017 -9.406 4.331 1.00 98.06 105 TYR A CA 1
ATOM 799 C C . TYR A 1 105 ? -19.714 -7.923 4.295 1.00 98.06 105 TYR A C 1
ATOM 801 O O . TYR A 1 105 ? -20.402 -7.161 4.973 1.00 98.06 105 TYR A O 1
ATOM 809 N N . CYS A 1 106 ? -18.680 -7.533 3.567 1.00 98.00 106 CYS A N 1
ATOM 810 C CA . CYS A 1 106 ? -18.301 -6.142 3.411 1.00 98.00 106 CYS A CA 1
ATOM 811 C C . CYS A 1 106 ? -18.011 -5.859 1.944 1.00 98.00 106 CYS A C 1
ATOM 813 O O . CYS A 1 106 ? -17.160 -6.531 1.370 1.00 98.00 106 CYS A O 1
ATOM 815 N N . ASP A 1 107 ? -18.661 -4.852 1.375 1.00 97.25 107 ASP A N 1
ATOM 816 C CA . ASP A 1 107 ? -18.182 -4.217 0.154 1.00 97.25 107 ASP A CA 1
ATOM 817 C C . ASP A 1 107 ? -17.336 -3.002 0.559 1.00 97.25 107 ASP A C 1
ATOM 819 O O . ASP A 1 107 ? -17.769 -2.166 1.361 1.00 97.25 107 ASP A O 1
ATOM 823 N N . ILE A 1 108 ? -16.115 -2.924 0.034 1.00 96.62 108 ILE A N 1
ATOM 824 C CA . ILE A 1 108 ? -15.183 -1.813 0.260 1.00 96.62 108 ILE A CA 1
ATOM 825 C C . ILE A 1 108 ? -14.839 -1.221 -1.101 1.00 96.62 108 ILE A C 1
ATOM 827 O O . ILE A 1 108 ? -14.185 -1.877 -1.908 1.00 96.62 108 ILE A O 1
ATOM 831 N N . LEU A 1 109 ? -15.293 0.002 -1.358 1.00 95.94 109 LEU A N 1
ATOM 832 C CA . LEU A 1 109 ? -14.953 0.762 -2.555 1.00 95.94 109 LEU A CA 1
ATOM 833 C C . LEU A 1 109 ? -13.804 1.710 -2.221 1.00 95.94 109 LEU A C 1
ATOM 835 O O . LEU A 1 109 ? -13.945 2.567 -1.348 1.00 95.94 109 LEU A O 1
ATOM 839 N N . VAL A 1 110 ? -12.690 1.549 -2.928 1.00 94.50 110 VAL A N 1
ATOM 840 C CA . VAL A 1 110 ? -11.471 2.347 -2.780 1.00 94.50 110 VAL A CA 1
ATOM 841 C C . VAL A 1 110 ? -11.247 3.120 -4.085 1.00 94.50 110 VAL A C 1
ATOM 843 O O . VAL A 1 110 ? -10.897 2.502 -5.095 1.00 94.50 110 VAL A O 1
ATOM 846 N N . PRO A 1 111 ? -11.514 4.436 -4.110 1.00 91.56 111 PRO A N 1
ATOM 847 C CA . PRO A 1 111 ? -11.280 5.272 -5.285 1.00 91.56 111 PRO A CA 1
ATOM 848 C C . PRO A 1 111 ? -9.800 5.347 -5.645 1.00 91.56 111 PRO A C 1
ATOM 850 O O . PRO A 1 111 ? -8.958 5.283 -4.751 1.00 91.56 111 PRO A O 1
ATOM 853 N N . ASP A 1 112 ? -9.510 5.468 -6.942 1.00 86.38 112 ASP A N 1
ATOM 854 C CA . ASP A 1 112 ? -8.161 5.682 -7.499 1.00 86.38 112 ASP A CA 1
ATOM 855 C C . ASP A 1 112 ? -7.082 4.691 -7.021 1.00 86.38 112 ASP A C 1
ATOM 857 O O . ASP A 1 112 ? -5.885 4.929 -7.142 1.00 86.38 112 ASP A O 1
ATOM 861 N N . TRP A 1 113 ? -7.509 3.534 -6.519 1.00 86.44 113 TRP A N 1
ATOM 862 C CA . TRP A 1 113 ? -6.648 2.445 -6.088 1.00 86.44 113 TRP A CA 1
ATOM 863 C C . TRP A 1 113 ? -6.990 1.212 -6.903 1.00 86.44 113 TRP A C 1
ATOM 865 O O . TRP A 1 113 ? -8.163 0.846 -7.026 1.00 86.44 113 TRP A O 1
ATOM 875 N N . TYR A 1 114 ? -5.986 0.555 -7.467 1.00 87.19 114 TYR A N 1
ATOM 876 C CA . TYR A 1 114 ? -6.168 -0.663 -8.241 1.00 87.19 114 TYR A CA 1
ATOM 877 C C . TYR A 1 114 ? -4.909 -1.515 -8.200 1.00 87.19 114 TYR A C 1
ATOM 879 O O . TYR A 1 114 ? -3.797 -1.015 -8.306 1.00 87.19 114 TYR A O 1
ATOM 887 N N . TYR A 1 115 ? -5.112 -2.822 -8.060 1.00 84.88 115 TYR A N 1
ATOM 888 C CA . TYR A 1 115 ? -4.038 -3.795 -7.936 1.00 84.88 115 TYR A CA 1
ATOM 889 C C . TYR A 1 115 ? -4.412 -5.077 -8.695 1.00 84.88 115 TYR A C 1
ATOM 891 O O . TYR A 1 115 ? -5.546 -5.546 -8.524 1.00 84.88 115 TYR A O 1
ATOM 899 N N . PRO A 1 116 ? -3.539 -5.627 -9.560 1.00 89.12 116 PRO A N 1
ATOM 900 C CA . PRO A 1 116 ? -3.801 -6.889 -10.248 1.00 89.12 116 PRO A CA 1
ATOM 901 C C . PRO A 1 116 ? -3.903 -8.045 -9.250 1.00 89.12 116 PRO A C 1
ATOM 903 O O . PRO A 1 116 ? -3.007 -8.246 -8.440 1.00 89.12 116 PRO A O 1
ATOM 906 N N . ILE A 1 117 ? -4.992 -8.810 -9.298 1.00 91.50 117 ILE A N 1
ATOM 907 C CA . ILE A 1 117 ? -5.224 -9.953 -8.405 1.00 91.50 117 ILE A CA 1
ATOM 908 C C . ILE A 1 117 ? -5.685 -11.139 -9.236 1.00 91.50 117 ILE A C 1
ATOM 910 O O . ILE A 1 117 ? -6.626 -11.009 -10.033 1.00 91.50 117 ILE A O 1
ATOM 914 N N . LYS A 1 118 ? -5.057 -12.297 -9.018 1.00 93.31 118 LYS A N 1
ATOM 915 C CA . LYS A 1 118 ? -5.453 -13.555 -9.640 1.00 93.31 118 LYS A CA 1
ATOM 916 C C . LYS A 1 118 ? -6.319 -14.382 -8.707 1.00 93.31 118 LYS A C 1
ATOM 918 O O . LYS A 1 118 ? -6.211 -14.365 -7.479 1.00 93.31 118 LYS A O 1
ATOM 923 N N . LYS A 1 119 ? -7.198 -15.168 -9.309 1.00 96.12 119 LYS A N 1
ATOM 924 C CA . LYS A 1 119 ? -7.965 -16.188 -8.616 1.00 96.12 119 LYS A CA 1
ATOM 925 C C . LYS A 1 119 ? -7.013 -17.216 -8.009 1.00 96.12 119 LYS A C 1
ATOM 927 O O . LYS A 1 119 ? -6.199 -17.814 -8.705 1.00 96.12 119 LYS A O 1
ATOM 932 N N . GLY A 1 120 ? -7.218 -17.504 -6.730 1.00 94.94 120 GLY A N 1
ATOM 933 C CA . GLY A 1 120 ? -6.386 -18.425 -5.962 1.00 94.94 120 GLY A CA 1
ATOM 934 C C . GLY A 1 120 ? -5.333 -17.726 -5.106 1.00 94.94 120 GLY A C 1
ATOM 935 O O . GLY A 1 120 ? -4.788 -18.375 -4.213 1.00 94.94 120 GLY A O 1
ATOM 936 N N . ASP A 1 121 ? -5.099 -16.426 -5.304 1.00 92.19 121 ASP A N 1
ATOM 937 C CA . ASP A 1 121 ? -4.112 -15.684 -4.524 1.00 92.19 121 ASP A CA 1
ATOM 938 C C . ASP A 1 121 ? -4.541 -15.560 -3.060 1.00 92.19 121 ASP A C 1
ATOM 940 O O . ASP A 1 121 ? -5.676 -15.189 -2.735 1.00 92.19 121 ASP A O 1
ATOM 944 N N . HIS A 1 122 ? -3.601 -15.842 -2.162 1.00 93.62 122 HIS A N 1
ATOM 945 C CA . HIS A 1 122 ? -3.695 -15.454 -0.762 1.00 93.62 122 HIS A CA 1
ATOM 946 C C . HIS A 1 122 ? -3.170 -14.026 -0.633 1.00 93.62 122 HIS A C 1
ATOM 948 O O . HIS A 1 122 ? -1.972 -13.814 -0.488 1.00 93.62 122 HIS A O 1
ATOM 954 N N . VAL A 1 123 ? -4.069 -13.049 -0.713 1.00 90.38 123 VAL A N 1
ATOM 955 C CA . VAL A 1 123 ? -3.694 -11.632 -0.728 1.00 90.38 123 VAL A CA 1
ATOM 956 C C . VAL A 1 123 ? -3.565 -11.068 0.684 1.00 90.38 123 VAL A C 1
ATOM 958 O O . VAL A 1 123 ? -4.321 -11.466 1.580 1.00 90.38 123 VAL A O 1
ATOM 961 N N . LYS A 1 124 ? -2.672 -10.088 0.857 1.00 90.62 124 LYS A N 1
ATOM 962 C CA . LYS A 1 124 ? -2.665 -9.138 1.974 1.00 90.62 124 LYS A CA 1
ATOM 963 C C . LYS A 1 124 ? -2.510 -7.720 1.432 1.00 90.62 124 LYS A C 1
ATOM 965 O O . LYS A 1 124 ? -1.423 -7.266 1.132 1.00 90.62 124 LYS A O 1
ATOM 970 N N . LEU A 1 125 ? -3.631 -7.022 1.319 1.00 90.50 125 LEU A N 1
ATOM 971 C CA . LEU A 1 125 ? -3.694 -5.690 0.731 1.00 90.50 125 LEU A CA 1
ATOM 972 C C . LEU A 1 125 ? -3.768 -4.624 1.818 1.00 90.50 125 LEU A C 1
ATOM 974 O O . LEU A 1 125 ? -4.449 -4.806 2.833 1.00 90.50 125 LEU A O 1
ATOM 978 N N . TYR A 1 126 ? -3.136 -3.488 1.551 1.00 89.94 126 TYR A N 1
ATOM 979 C CA . TYR A 1 126 ? -3.206 -2.280 2.361 1.00 89.94 126 TYR A CA 1
ATOM 980 C C . TYR A 1 126 ? -4.071 -1.257 1.621 1.00 89.94 126 TYR A C 1
ATOM 982 O O . TYR A 1 126 ? -3.620 -0.563 0.716 1.00 89.94 126 TYR A O 1
ATOM 990 N N . LEU A 1 127 ? -5.360 -1.227 1.957 1.00 91.50 127 LEU A N 1
ATOM 991 C CA . LEU A 1 127 ? -6.342 -0.390 1.279 1.00 91.50 127 LEU A CA 1
ATOM 992 C C . LEU A 1 127 ? -6.364 1.004 1.917 1.00 91.50 127 LEU A C 1
ATOM 994 O O . LEU A 1 127 ? -6.706 1.099 3.101 1.00 91.50 127 LEU A O 1
ATOM 998 N N . PRO A 1 128 ? -6.060 2.081 1.178 1.00 89.25 128 PRO A N 1
ATOM 999 C CA . PRO A 1 128 ? -6.134 3.426 1.725 1.00 89.25 128 PRO A CA 1
ATOM 1000 C C . PRO A 1 128 ? -7.532 3.767 2.247 1.00 89.25 128 PRO A C 1
ATOM 1002 O O . PRO A 1 128 ? -8.559 3.499 1.607 1.00 89.25 128 PRO A O 1
ATOM 1005 N N . LEU A 1 129 ? -7.569 4.393 3.420 1.00 89.62 129 LEU A N 1
ATOM 1006 C CA . LEU A 1 129 ? -8.792 4.826 4.073 1.00 89.62 129 LEU A CA 1
ATOM 1007 C C . LEU A 1 129 ? -8.915 6.347 3.982 1.00 89.62 129 LEU A C 1
ATOM 1009 O O . LEU A 1 129 ? -8.518 7.082 4.876 1.00 89.62 129 LEU A O 1
ATOM 1013 N N . THR A 1 130 ? -9.498 6.821 2.885 1.00 89.00 130 THR A N 1
ATOM 1014 C CA . THR A 1 130 ? -9.772 8.248 2.683 1.00 89.00 130 THR A CA 1
ATOM 1015 C C . THR A 1 130 ? -11.233 8.576 2.951 1.00 89.00 130 THR A C 1
ATOM 1017 O O . THR A 1 130 ? -12.080 7.691 3.071 1.00 89.00 130 THR A O 1
ATOM 1020 N N . ASN A 1 131 ? -11.567 9.868 2.945 1.00 88.75 131 ASN A N 1
ATOM 1021 C CA . ASN A 1 131 ? -12.959 10.316 2.983 1.00 88.75 131 ASN A CA 1
ATOM 1022 C C . ASN A 1 131 ? -13.792 9.836 1.778 1.00 88.75 131 ASN A C 1
ATOM 1024 O O . ASN A 1 131 ? -15.020 9.830 1.852 1.00 88.75 131 ASN A O 1
ATOM 1028 N N . ALA A 1 132 ? -13.151 9.447 0.675 1.00 90.25 132 ALA A N 1
ATOM 1029 C CA . ALA A 1 132 ? -13.827 8.912 -0.500 1.00 90.25 132 ALA A CA 1
ATOM 1030 C C . ALA A 1 132 ? -13.965 7.376 -0.455 1.00 90.25 132 ALA A C 1
ATOM 1032 O O . ALA A 1 132 ? -14.744 6.810 -1.223 1.00 90.25 132 ALA A O 1
ATOM 1033 N N . THR A 1 133 ? -13.262 6.695 0.459 1.00 93.31 133 THR A N 1
ATOM 1034 C CA . THR A 1 133 ? -13.395 5.250 0.674 1.00 93.31 133 THR A CA 1
ATOM 1035 C C . THR A 1 133 ? -14.768 4.942 1.271 1.00 93.31 133 THR A C 1
ATOM 1037 O O . THR A 1 133 ? -15.112 5.399 2.361 1.00 93.31 133 THR A O 1
ATOM 1040 N N . ILE A 1 134 ? -15.563 4.132 0.569 1.00 94.88 134 ILE A N 1
ATOM 1041 C CA . ILE A 1 134 ? -16.898 3.731 1.024 1.00 94.88 134 ILE A CA 1
ATOM 1042 C C . ILE A 1 134 ? -16.821 2.310 1.559 1.00 94.88 134 ILE A C 1
ATOM 1044 O O . ILE A 1 134 ? -16.447 1.380 0.847 1.00 94.88 134 ILE A O 1
ATOM 1048 N N . ILE A 1 135 ? -17.239 2.133 2.808 1.00 95.88 135 ILE A N 1
ATOM 1049 C CA . ILE A 1 135 ? -17.361 0.824 3.443 1.00 95.88 135 ILE A CA 1
ATOM 1050 C C . ILE A 1 135 ? -18.838 0.548 3.680 1.00 95.88 135 ILE A C 1
ATOM 1052 O O . ILE A 1 135 ? -19.577 1.410 4.164 1.00 95.88 135 ILE A O 1
ATOM 1056 N N . LYS A 1 136 ? -19.277 -0.669 3.371 1.00 96.81 136 LYS A N 1
ATOM 1057 C CA . LYS A 1 136 ? -20.574 -1.168 3.814 1.00 96.81 136 LYS A CA 1
ATOM 1058 C C . LYS A 1 136 ? -20.425 -2.606 4.266 1.00 96.81 136 LYS A C 1
ATOM 1060 O O . LYS A 1 136 ? -20.109 -3.477 3.467 1.00 96.81 136 LYS A O 1
ATOM 1065 N N . CYS A 1 137 ? -20.658 -2.847 5.551 1.00 96.81 137 CYS A N 1
ATOM 1066 C CA . CYS A 1 137 ? -20.632 -4.185 6.124 1.00 96.81 137 CYS A CA 1
ATOM 1067 C C . CYS A 1 137 ? -21.996 -4.564 6.684 1.00 96.81 137 CYS A C 1
ATOM 1069 O O . CYS A 1 137 ? -22.631 -3.754 7.357 1.00 96.81 137 CYS A O 1
ATOM 1071 N N . ASP A 1 138 ? -22.397 -5.815 6.471 1.00 96.50 138 ASP A N 1
ATOM 1072 C CA . ASP A 1 138 ? -23.615 -6.376 7.043 1.00 96.50 138 ASP A CA 1
ATOM 1073 C C . ASP A 1 138 ? -23.485 -7.879 7.363 1.00 96.50 138 ASP A C 1
ATOM 1075 O O . ASP A 1 138 ? -22.519 -8.569 7.024 1.00 96.50 138 ASP A O 1
ATOM 1079 N N . SER A 1 139 ? -24.473 -8.401 8.078 1.00 93.56 139 SER A N 1
ATOM 1080 C CA . SER A 1 139 ? -24.715 -9.820 8.311 1.00 93.56 139 SER A CA 1
ATOM 1081 C C . SER A 1 139 ? -25.059 -10.614 7.046 1.00 93.56 139 SER A C 1
ATOM 1083 O O . SER A 1 139 ? -24.767 -11.810 7.008 1.00 93.56 139 SER A O 1
ATOM 1085 N N . THR A 1 140 ? -25.625 -9.968 6.019 1.00 92.56 140 THR A N 1
ATOM 1086 C CA . THR A 1 140 ? -26.016 -10.595 4.744 1.00 92.56 140 THR A CA 1
ATOM 1087 C C . THR A 1 140 ? -25.338 -9.918 3.546 1.00 92.56 140 THR A C 1
ATOM 1089 O O . THR A 1 140 ? -25.069 -8.717 3.597 1.00 92.56 140 THR A O 1
ATOM 1092 N N . PRO A 1 141 ? -25.053 -10.651 2.454 1.00 88.25 141 PRO A N 1
ATOM 1093 C CA . PRO A 1 141 ? -24.358 -10.087 1.296 1.00 88.25 141 PRO A CA 1
ATOM 1094 C C . PRO A 1 141 ? -25.181 -9.020 0.555 1.00 88.25 141 PRO A C 1
ATOM 1096 O O . PRO A 1 141 ? -24.627 -8.017 0.109 1.00 88.25 141 PRO A O 1
ATOM 1099 N N . GLU A 1 142 ? -26.503 -9.188 0.464 1.00 89.12 142 GLU A N 1
ATOM 1100 C CA . GLU A 1 142 ? -27.387 -8.230 -0.214 1.00 89.12 142 GLU A CA 1
ATOM 1101 C C . GLU A 1 142 ? -27.355 -6.862 0.476 1.00 89.12 142 GLU A C 1
ATOM 1103 O O . GLU A 1 142 ? -27.118 -5.838 -0.166 1.00 89.12 142 GLU A O 1
ATOM 1108 N N . ASN A 1 143 ? -27.472 -6.838 1.808 1.00 87.00 143 ASN A N 1
ATOM 1109 C CA . ASN A 1 143 ? -27.430 -5.579 2.541 1.00 87.00 143 ASN A CA 1
ATOM 1110 C C . ASN A 1 143 ? -26.009 -5.010 2.675 1.00 87.00 143 ASN A C 1
ATOM 1112 O O . ASN A 1 143 ? -25.857 -3.804 2.844 1.00 87.00 143 ASN A O 1
ATOM 1116 N N . ALA A 1 144 ? -24.962 -5.827 2.536 1.00 84.00 144 ALA A N 1
ATOM 1117 C CA . ALA A 1 144 ? -23.580 -5.351 2.483 1.00 84.00 144 ALA A CA 1
ATOM 1118 C C . ALA A 1 144 ? -23.217 -4.678 1.149 1.00 84.00 144 ALA A C 1
ATOM 1120 O O . ALA A 1 144 ? -22.211 -3.983 1.082 1.00 84.00 144 ALA A O 1
ATOM 1121 N N . THR A 1 145 ? -24.031 -4.832 0.101 1.00 89.62 145 THR A N 1
ATOM 1122 C CA . THR A 1 145 ? -23.682 -4.343 -1.238 1.00 89.62 145 THR A CA 1
ATOM 1123 C C . THR A 1 145 ? -23.706 -2.812 -1.315 1.00 89.62 145 THR A C 1
ATOM 1125 O O . THR A 1 145 ? -24.697 -2.176 -0.926 1.00 89.62 145 THR A O 1
ATOM 1128 N N . ILE A 1 146 ? -22.630 -2.208 -1.833 1.00 85.69 146 ILE A N 1
ATOM 1129 C CA . ILE A 1 146 ? -22.605 -0.773 -2.158 1.00 85.69 146 ILE A CA 1
ATOM 1130 C C . ILE A 1 146 ? -23.488 -0.565 -3.398 1.00 85.69 146 ILE A C 1
ATOM 1132 O O . ILE A 1 146 ? -23.226 -1.183 -4.433 1.00 85.69 146 ILE A O 1
ATOM 1136 N N . PRO A 1 147 ? -24.550 0.262 -3.322 1.00 75.94 147 PRO A N 1
ATOM 1137 C CA . PRO A 1 147 ? -25.402 0.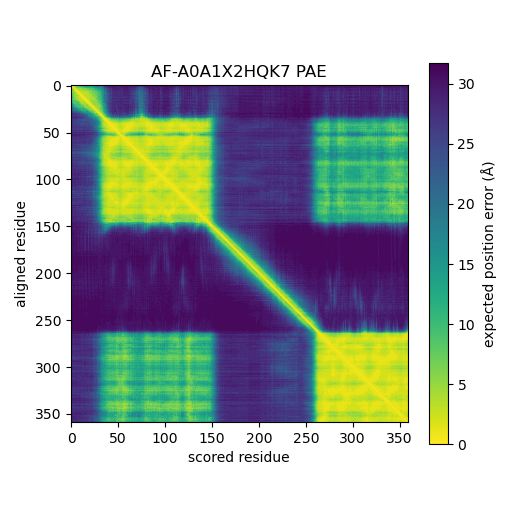512 -4.475 1.00 75.94 147 PRO A CA 1
ATOM 1138 C C . PRO A 1 147 ? -24.566 1.158 -5.578 1.00 75.94 147 PRO A C 1
ATOM 1140 O O . PRO A 1 147 ? -23.950 2.204 -5.372 1.00 75.94 147 PRO A O 1
ATOM 1143 N N . LEU A 1 148 ? -24.535 0.521 -6.749 1.00 61.91 148 LEU A N 1
ATOM 1144 C CA . LEU A 1 148 ? -23.867 1.080 -7.912 1.00 61.91 148 LEU A CA 1
ATOM 1145 C C . LEU A 1 148 ? -24.620 2.355 -8.301 1.00 61.91 148 LEU A C 1
ATOM 1147 O O . LEU A 1 148 ? -25.783 2.287 -8.708 1.00 61.91 148 LEU A O 1
ATOM 1151 N N . VAL A 1 149 ? -23.976 3.513 -8.152 1.00 56.50 149 VAL A N 1
ATOM 1152 C CA . VAL A 1 149 ? -24.514 4.768 -8.677 1.00 56.50 149 VAL A CA 1
ATOM 1153 C C . VAL A 1 149 ? -24.444 4.643 -10.193 1.00 56.50 149 VAL A C 1
ATOM 1155 O O . VAL A 1 149 ? -23.404 4.855 -10.810 1.00 56.50 149 VAL A O 1
ATOM 1158 N N . THR A 1 150 ? -25.534 4.193 -10.805 1.00 47.19 150 THR A N 1
ATOM 1159 C CA . THR A 1 150 ? -25.669 4.287 -12.254 1.00 47.19 150 THR A CA 1
ATOM 1160 C C . THR A 1 150 ? -25.719 5.777 -12.588 1.00 47.19 150 THR A C 1
ATOM 1162 O O . THR A 1 150 ? -26.458 6.509 -11.920 1.00 47.19 150 THR A O 1
ATOM 1165 N N . PRO A 1 151 ? -24.933 6.277 -13.562 1.00 44.44 151 PRO A N 1
ATOM 1166 C CA . PRO A 1 151 ? -25.145 7.624 -14.063 1.00 44.44 151 PRO A CA 1
ATOM 1167 C C . PRO A 1 151 ? -26.592 7.674 -14.543 1.00 44.44 151 PRO A C 1
ATOM 1169 O O . PRO A 1 151 ? -26.977 6.944 -15.456 1.00 44.44 151 PRO A O 1
ATOM 1172 N N . SER A 1 152 ? -27.402 8.445 -13.817 1.00 41.75 152 SER A N 1
ATOM 1173 C CA . SER A 1 152 ? -28.842 8.542 -14.009 1.00 41.75 152 SER A CA 1
ATOM 1174 C C . SER A 1 152 ? -29.122 8.771 -15.488 1.00 41.75 152 SER A C 1
ATOM 1176 O O . SER A 1 152 ? -28.702 9.784 -16.053 1.00 41.75 152 SER A O 1
ATOM 1178 N N . ALA A 1 153 ? -29.777 7.801 -16.130 1.00 45.12 153 ALA A N 1
ATOM 1179 C CA . ALA A 1 153 ? -30.275 7.974 -17.480 1.00 45.12 153 ALA A CA 1
ATOM 1180 C C . ALA A 1 153 ? -31.098 9.268 -17.515 1.00 45.12 153 ALA A C 1
ATOM 1182 O O . ALA A 1 153 ? -31.956 9.487 -16.656 1.00 45.12 153 ALA A O 1
ATOM 1183 N N . ALA A 1 154 ? -30.796 10.135 -18.483 1.00 43.69 154 ALA A N 1
ATOM 1184 C CA . ALA A 1 154 ? -31.507 11.387 -18.694 1.00 43.69 154 ALA A CA 1
ATOM 1185 C C . ALA A 1 154 ? -33.033 11.164 -18.616 1.00 43.69 154 ALA A C 1
ATOM 1187 O O . ALA A 1 154 ? -33.528 10.166 -19.154 1.00 43.69 154 ALA A O 1
ATOM 1188 N N . PRO A 1 155 ? -33.792 12.052 -17.948 1.00 40.56 155 PRO A N 1
ATOM 1189 C CA . PRO A 1 155 ? -35.219 11.849 -17.749 1.00 40.56 155 PRO A CA 1
ATOM 1190 C C . PRO A 1 155 ? -35.934 11.768 -19.103 1.00 40.56 155 PRO A C 1
ATOM 1192 O O . PRO A 1 155 ? -35.973 12.736 -19.861 1.00 40.56 155 PRO A O 1
ATOM 1195 N N . SER A 1 156 ? -36.511 10.602 -19.408 1.00 39.66 156 SER A N 1
ATOM 1196 C CA . SER A 1 156 ? -37.460 10.465 -20.517 1.00 39.66 156 SER A CA 1
ATOM 1197 C C . SER A 1 156 ? -38.720 11.290 -20.226 1.00 39.66 156 SER A C 1
ATOM 1199 O O . SER A 1 156 ? -39.177 11.323 -19.079 1.00 39.66 156 SER A O 1
ATOM 1201 N N . PRO A 1 157 ? -39.309 11.955 -21.236 1.00 42.81 157 PRO A N 1
ATOM 1202 C CA . PRO A 1 157 ? -40.445 12.835 -21.026 1.00 42.81 157 PRO A CA 1
ATOM 1203 C C . PRO A 1 157 ? -41.692 12.054 -20.594 1.00 42.81 157 PRO A C 1
ATOM 1205 O O . PRO A 1 157 ? -42.120 11.085 -21.221 1.00 42.81 157 PRO A O 1
ATOM 1208 N N . SER A 1 158 ? -42.253 12.541 -19.490 1.00 46.19 158 SER A N 1
ATOM 1209 C CA . SER A 1 158 ? -43.509 12.171 -18.841 1.00 46.19 158 SER A CA 1
ATOM 1210 C C . SER A 1 158 ? -44.669 11.891 -19.808 1.00 46.19 158 SER A C 1
ATOM 1212 O O . SER A 1 158 ? -44.994 12.712 -20.668 1.00 46.19 158 SER A O 1
ATOM 1214 N N . LYS A 1 159 ? -45.384 10.783 -19.567 1.00 39.97 159 LYS A N 1
ATOM 1215 C CA . LYS A 1 159 ? -46.820 10.695 -19.852 1.00 39.97 159 LYS A CA 1
ATOM 1216 C C . LYS A 1 159 ? -47.596 10.789 -18.543 1.00 39.97 159 LYS A C 1
ATOM 1218 O O . LYS A 1 159 ? -47.468 9.951 -17.658 1.00 39.97 159 LYS A O 1
ATOM 1223 N N . ALA A 1 160 ? -48.419 11.828 -18.473 1.00 43.44 160 ALA A N 1
ATOM 1224 C CA . ALA A 1 160 ? -49.366 12.105 -17.412 1.00 43.44 160 ALA A CA 1
ATOM 1225 C C . ALA A 1 160 ? -50.493 11.061 -17.337 1.00 43.44 160 ALA A C 1
ATOM 1227 O O . ALA A 1 160 ? -51.079 10.717 -18.363 1.00 43.44 160 ALA A O 1
ATOM 1228 N N . ALA A 1 161 ? -50.880 10.672 -16.116 1.00 39.59 161 ALA A N 1
ATOM 1229 C CA . ALA A 1 161 ? -52.246 10.252 -15.792 1.00 39.59 161 ALA A CA 1
ATOM 1230 C C . ALA A 1 161 ? -52.546 10.374 -14.278 1.00 39.59 161 ALA A C 1
ATOM 1232 O O . ALA A 1 161 ? -52.097 9.575 -13.469 1.00 39.59 161 ALA A O 1
ATOM 1233 N N . LYS A 1 162 ? -53.306 11.430 -13.959 1.00 36.44 162 LYS A N 1
ATOM 1234 C CA . LYS A 1 162 ? -54.377 11.608 -12.952 1.00 36.44 162 LYS A CA 1
ATOM 1235 C C . LYS A 1 162 ? -54.359 10.838 -11.612 1.00 36.44 162 LYS A C 1
ATOM 1237 O O . LYS A 1 162 ? -54.649 9.653 -11.540 1.00 36.44 162 LYS A O 1
ATOM 1242 N N . SER A 1 163 ? -54.200 11.650 -10.563 1.00 40.19 163 SER A N 1
ATOM 1243 C CA . SER A 1 163 ? -54.942 11.764 -9.293 1.00 40.19 163 SER A CA 1
ATOM 1244 C C . SER A 1 163 ? -55.936 10.678 -8.855 1.00 40.19 163 SER A C 1
ATOM 1246 O O . SER A 1 163 ? -56.944 10.459 -9.520 1.00 40.19 163 SER A O 1
ATOM 1248 N N . ALA A 1 164 ? -55.800 10.254 -7.594 1.00 38.81 164 ALA A N 1
ATOM 1249 C CA . ALA A 1 164 ? -56.850 10.417 -6.581 1.00 38.81 164 ALA A CA 1
ATOM 1250 C C . ALA A 1 164 ? -56.235 10.399 -5.170 1.00 38.81 164 ALA A C 1
ATOM 1252 O O . ALA A 1 164 ? -55.421 9.543 -4.837 1.00 38.81 164 ALA A O 1
ATOM 1253 N N . ALA A 1 165 ? -56.616 11.392 -4.373 1.00 38.09 165 ALA A N 1
ATOM 1254 C CA . ALA A 1 165 ? -56.243 11.570 -2.981 1.00 38.09 165 ALA A CA 1
ATOM 1255 C C . ALA A 1 165 ? -57.056 10.649 -2.058 1.00 38.09 165 ALA A C 1
ATOM 1257 O O . ALA A 1 165 ? -58.221 10.382 -2.339 1.00 38.09 165 ALA A O 1
ATOM 1258 N N . SER A 1 166 ? -56.496 10.292 -0.902 1.00 37.19 166 SER A N 1
ATOM 1259 C CA . SER A 1 166 ? -57.149 10.629 0.365 1.00 37.19 166 SER A CA 1
ATOM 1260 C C . SER A 1 166 ? -56.180 10.523 1.538 1.00 37.19 166 SER A C 1
ATOM 1262 O O . SER A 1 166 ? -55.306 9.662 1.585 1.00 37.19 166 SER A O 1
ATOM 1264 N N . ALA A 1 167 ? -56.333 11.485 2.435 1.00 39.34 167 ALA A N 1
ATOM 1265 C CA . ALA A 1 167 ? -55.463 11.817 3.544 1.00 39.34 167 ALA A CA 1
ATOM 1266 C C . ALA A 1 167 ? -55.857 11.107 4.848 1.00 39.34 167 ALA A C 1
ATOM 1268 O O . ALA A 1 167 ? -56.942 10.534 4.945 1.00 39.34 167 ALA A O 1
ATOM 1269 N N . SER A 1 168 ? -55.029 11.373 5.868 1.00 40.81 168 SER A N 1
ATOM 1270 C CA . SER A 1 168 ? -55.338 11.500 7.310 1.00 40.81 168 SER A CA 1
ATOM 1271 C C . SER A 1 168 ? -54.707 10.386 8.152 1.00 40.81 168 SER A C 1
ATOM 1273 O O . SER A 1 168 ? -55.048 9.224 7.988 1.00 40.81 168 SER A O 1
ATOM 1275 N N . SER A 1 169 ? -53.666 10.651 8.950 1.00 40.91 169 SER A N 1
ATOM 1276 C CA . SER A 1 169 ? -53.651 11.328 10.275 1.00 40.91 169 SER A CA 1
ATOM 1277 C C . SER A 1 169 ? -53.215 10.267 11.301 1.00 40.91 169 SER A C 1
ATOM 1279 O O . SER A 1 169 ? -53.844 9.224 11.383 1.00 40.91 169 SER A O 1
ATOM 1281 N N . ALA A 1 170 ? -52.039 10.351 11.922 1.00 36.09 170 ALA A N 1
ATOM 1282 C CA . ALA A 1 170 ? -51.664 11.183 13.074 1.00 36.09 170 ALA A CA 1
ATOM 1283 C C . ALA A 1 170 ? -51.719 10.395 14.403 1.00 36.09 170 ALA A C 1
ATOM 1285 O O . ALA A 1 170 ? -52.533 9.494 14.561 1.00 36.09 170 ALA A O 1
ATOM 1286 N N . ALA A 1 171 ? -50.876 10.845 15.341 1.00 36.91 171 ALA A N 1
ATOM 1287 C CA . ALA A 1 171 ? -50.741 10.492 16.763 1.00 36.91 171 ALA A CA 1
ATOM 1288 C C . ALA A 1 171 ? -49.830 9.283 17.093 1.00 36.91 171 ALA A C 1
ATOM 1290 O O . ALA A 1 171 ? -50.106 8.160 16.695 1.00 36.91 171 ALA A O 1
ATOM 1291 N N . SER A 1 172 ? -48.624 9.487 17.649 1.00 35.09 172 SER A N 1
ATOM 1292 C CA . SER A 1 172 ? -48.256 9.951 19.017 1.00 35.09 172 SER A CA 1
ATOM 1293 C C . SER A 1 172 ? -48.239 8.791 20.027 1.00 35.09 172 SER A C 1
ATOM 1295 O O . SER A 1 172 ? -49.239 8.115 20.215 1.00 35.09 172 SER A O 1
ATOM 1297 N N . SER A 1 173 ? -47.060 8.461 20.577 1.00 37.50 173 SER A N 1
ATOM 1298 C CA . SER A 1 173 ? -46.610 8.779 21.960 1.00 37.50 173 SER A CA 1
ATOM 1299 C C . SER A 1 173 ? -46.825 7.576 22.900 1.00 37.50 173 SER A C 1
ATOM 1301 O O . SER A 1 173 ? -47.945 7.116 23.051 1.00 37.50 173 SER A O 1
ATOM 1303 N N . SER A 1 174 ? -45.779 6.871 23.344 1.00 35.97 174 SER A N 1
ATOM 1304 C CA . SER A 1 174 ? -44.869 7.163 24.475 1.00 35.97 174 SER A CA 1
ATOM 1305 C C . SER A 1 174 ? -45.280 6.452 25.773 1.00 35.97 174 SER A C 1
ATOM 1307 O O . SER A 1 174 ? -46.410 6.623 26.214 1.00 35.97 174 SER A O 1
ATOM 1309 N N . SER A 1 175 ? -44.287 5.804 26.413 1.00 36.03 175 SER A N 1
ATOM 1310 C CA . SER A 1 175 ? -44.166 5.470 27.856 1.00 36.03 175 SER A CA 1
ATOM 1311 C C . SER A 1 175 ? -45.234 4.527 28.459 1.00 36.03 175 SER A C 1
ATOM 1313 O O . SER A 1 175 ? -46.386 4.557 28.073 1.00 36.03 175 SER A O 1
ATOM 1315 N N . SER A 1 176 ? -44.981 3.635 29.421 1.00 37.53 176 SER A N 1
ATOM 1316 C CA . SER A 1 176 ? -43.951 3.563 30.464 1.00 37.53 176 SER A CA 1
ATOM 1317 C C . SER A 1 176 ? -44.021 2.183 31.150 1.00 37.53 176 SER A C 1
ATOM 1319 O O . SER A 1 176 ? -45.103 1.638 31.334 1.00 37.53 176 SER A O 1
ATOM 1321 N N . SER A 1 177 ? -42.851 1.666 31.537 1.00 36.34 177 SER A N 1
ATOM 1322 C CA . SER A 1 177 ? -42.509 0.920 32.769 1.00 36.34 177 SER A CA 1
ATOM 1323 C C . SER A 1 177 ? -43.610 0.344 33.686 1.00 36.34 177 SER A C 1
ATOM 1325 O O . SER A 1 177 ? -44.434 1.100 34.196 1.00 36.34 177 SER A O 1
ATOM 1327 N N . SER A 1 178 ? -43.459 -0.926 34.112 1.00 36.31 178 SER A N 1
ATOM 1328 C CA . SER A 1 178 ? -42.998 -1.314 35.477 1.00 36.31 178 SER A CA 1
ATOM 1329 C C . SER A 1 178 ? -43.135 -2.826 35.779 1.00 36.31 178 SER A C 1
ATOM 1331 O O . SER A 1 178 ? -44.203 -3.404 35.646 1.00 36.31 178 SER A O 1
ATOM 1333 N N . SER A 1 179 ? -42.013 -3.419 36.206 1.00 33.28 179 SER A N 1
ATOM 1334 C CA . SER A 1 179 ? -41.760 -4.441 37.249 1.00 33.28 179 SER A CA 1
ATOM 1335 C C . SER A 1 179 ? -42.863 -5.400 37.754 1.00 33.28 179 SER A C 1
ATOM 1337 O O . SER A 1 179 ? -43.886 -4.947 38.245 1.00 33.28 179 SER A O 1
ATOM 1339 N N . HIS A 1 180 ? -42.564 -6.714 37.839 1.00 36.34 180 HIS A N 1
ATOM 1340 C CA . HIS A 1 180 ? -42.290 -7.451 39.103 1.00 36.34 180 HIS A CA 1
ATOM 1341 C C . HIS A 1 180 ? -42.143 -8.994 38.936 1.00 36.34 180 HIS A C 1
ATOM 1343 O O . HIS A 1 180 ? -43.034 -9.678 38.459 1.00 36.34 180 HIS A O 1
ATOM 1349 N N . LYS A 1 181 ? -40.980 -9.494 39.397 1.00 31.14 181 LYS A N 1
ATOM 1350 C CA . LYS A 1 181 ? -40.630 -10.719 40.171 1.00 31.14 181 LYS A CA 1
ATOM 1351 C C . LYS A 1 181 ? -41.303 -12.109 39.979 1.00 31.14 181 LYS A C 1
ATOM 1353 O O . LYS A 1 181 ? -42.495 -12.276 40.165 1.00 31.14 181 LYS A O 1
ATOM 1358 N N . HIS A 1 182 ? -40.395 -13.107 39.940 1.00 31.62 182 HIS A N 1
ATOM 1359 C CA . HIS A 1 182 ? -40.406 -14.473 40.527 1.00 31.62 182 HIS A CA 1
ATOM 1360 C C . HIS A 1 182 ? -41.492 -15.496 40.125 1.00 31.62 182 HIS A C 1
ATOM 1362 O O . HIS A 1 182 ? -42.627 -15.397 40.563 1.00 31.62 182 HIS A O 1
ATOM 1368 N N . SER A 1 183 ? -41.087 -16.643 39.552 1.00 29.81 183 SER A N 1
ATOM 1369 C CA . SER A 1 183 ? -40.756 -17.880 40.301 1.00 29.81 183 SER A CA 1
ATOM 1370 C C . SER A 1 183 ? -40.717 -19.134 39.398 1.00 29.81 183 SER A C 1
ATOM 1372 O O . SER A 1 183 ? -41.581 -19.324 38.555 1.00 29.81 183 SER A O 1
ATOM 1374 N N . LYS A 1 184 ? -39.695 -19.968 39.639 1.00 31.47 184 LYS A N 1
ATOM 1375 C CA . LYS A 1 184 ? -39.578 -21.441 39.544 1.00 31.47 184 LYS A CA 1
ATOM 1376 C C . LYS A 1 184 ? -40.329 -22.238 38.455 1.00 31.47 184 LYS A C 1
ATOM 1378 O O . LYS A 1 184 ? -41.538 -22.402 38.483 1.00 31.47 184 LYS A O 1
ATOM 1383 N N . GLU A 1 185 ? -39.502 -22.861 37.612 1.00 32.97 185 GLU A N 1
ATOM 1384 C CA . GLU A 1 185 ? -39.419 -24.307 37.337 1.00 32.97 185 GLU A CA 1
ATOM 1385 C C . GLU A 1 185 ? -40.716 -25.134 37.314 1.00 32.97 185 GLU A C 1
ATOM 1387 O O . GLU A 1 185 ? -41.269 -25.469 38.355 1.00 32.97 185 GLU A O 1
ATOM 1392 N N . HIS A 1 186 ? -41.080 -25.624 36.122 1.00 35.88 186 HIS A N 1
ATOM 1393 C CA . HIS A 1 186 ? -41.641 -26.966 35.977 1.00 35.88 186 HIS A CA 1
ATOM 1394 C C . HIS A 1 186 ? -41.240 -27.615 34.645 1.00 35.88 186 HIS A C 1
ATOM 1396 O O . HIS A 1 186 ? -41.541 -27.156 33.546 1.00 35.88 186 HIS A O 1
ATOM 1402 N N . LYS A 1 187 ? -40.557 -28.742 34.814 1.00 33.00 187 LYS A N 1
ATOM 1403 C CA . LYS A 1 187 ? -40.342 -29.862 33.902 1.00 33.00 187 LYS A CA 1
ATOM 1404 C C . LYS A 1 187 ? -41.633 -30.273 33.181 1.00 33.00 187 LYS A C 1
ATOM 1406 O O . LYS A 1 187 ? -42.609 -30.616 33.843 1.00 33.00 187 LYS A O 1
ATOM 1411 N N . SER A 1 188 ? -41.595 -30.382 31.853 1.00 34.69 188 SER A N 1
ATOM 1412 C CA . SER A 1 188 ? -42.426 -31.359 31.149 1.00 34.69 188 SER A CA 1
ATOM 1413 C C . SER A 1 188 ? -41.744 -31.904 29.899 1.00 34.69 188 SER A C 1
ATOM 1415 O O . SER A 1 188 ? -40.953 -31.249 29.227 1.00 34.69 188 SER A O 1
ATOM 1417 N N . LYS A 1 189 ? -42.043 -33.176 29.690 1.00 31.20 189 LYS A N 1
ATOM 1418 C CA . LYS A 1 189 ? -41.462 -34.183 28.817 1.00 31.20 189 LYS A CA 1
ATOM 1419 C C . LYS A 1 189 ? -42.438 -34.376 27.663 1.00 31.20 189 LYS A C 1
ATOM 1421 O O . LYS A 1 189 ? -43.578 -34.733 27.937 1.00 31.20 189 LYS A O 1
ATOM 1426 N N . THR A 1 190 ? -41.978 -34.257 26.419 1.00 30.28 190 THR A N 1
ATOM 1427 C CA . THR A 1 190 ? -42.733 -34.753 25.258 1.00 30.28 190 THR A CA 1
ATOM 1428 C C . THR A 1 190 ? -41.795 -35.428 24.260 1.00 30.28 190 THR A C 1
ATOM 1430 O O . THR A 1 190 ? -41.067 -34.785 23.513 1.00 30.28 190 THR A O 1
ATOM 1433 N N . THR A 1 191 ? -41.828 -36.759 24.303 1.00 30.03 191 THR A N 1
ATOM 1434 C CA . THR A 1 191 ? -41.514 -37.719 23.232 1.00 30.03 191 THR A CA 1
ATOM 1435 C C . THR A 1 191 ? -42.495 -37.479 22.074 1.00 30.03 191 THR A C 1
ATOM 1437 O O . THR A 1 191 ? -43.677 -37.273 22.337 1.00 30.03 191 THR A O 1
ATOM 1440 N N . THR A 1 192 ? -42.134 -37.429 20.790 1.00 30.36 192 THR A N 1
ATOM 1441 C CA . THR A 1 192 ? -42.019 -38.507 19.760 1.00 30.36 192 THR A CA 1
ATOM 1442 C C . THR A 1 192 ? -42.027 -37.695 18.429 1.00 30.36 192 THR A C 1
ATOM 1444 O O . THR A 1 192 ? -42.671 -36.652 18.394 1.00 30.36 192 THR A O 1
ATOM 1447 N N . THR A 1 193 ? -41.325 -37.952 17.323 1.00 30.19 193 THR A N 1
ATOM 1448 C CA . THR A 1 193 ? -41.242 -39.175 16.519 1.00 30.19 193 THR A CA 1
ATOM 1449 C C . THR A 1 193 ? -40.175 -38.988 15.436 1.00 30.19 193 THR A C 1
ATOM 1451 O O . THR A 1 193 ? -40.079 -37.945 14.794 1.00 30.19 193 THR A O 1
ATOM 1454 N N . THR A 1 194 ? -39.407 -40.048 15.236 1.00 31.45 194 THR A N 1
ATOM 1455 C CA . THR A 1 194 ? -38.465 -40.340 14.157 1.00 31.45 194 THR A CA 1
ATOM 1456 C C . THR A 1 194 ? -39.083 -40.206 12.760 1.00 31.45 194 THR A C 1
ATOM 1458 O O . THR A 1 194 ? -40.139 -40.772 12.494 1.00 31.45 194 THR A O 1
ATOM 1461 N N . THR A 1 195 ? -38.381 -39.586 11.811 1.00 31.45 195 THR A N 1
ATOM 1462 C CA . THR A 1 195 ? -38.449 -39.999 10.398 1.00 31.45 195 THR A CA 1
ATOM 1463 C C . THR A 1 195 ? -37.070 -39.833 9.773 1.00 31.45 195 THR A C 1
ATOM 1465 O O . THR A 1 195 ? -36.619 -38.737 9.456 1.00 31.45 195 THR A O 1
ATOM 1468 N N . THR A 1 196 ? -36.382 -40.964 9.670 1.00 32.25 196 THR A N 1
ATOM 1469 C CA . THR A 1 196 ? -35.163 -41.165 8.895 1.00 32.25 196 THR A CA 1
ATOM 1470 C C . THR A 1 196 ? -35.587 -41.481 7.467 1.00 32.25 196 THR A C 1
ATOM 1472 O O . THR A 1 196 ? -36.266 -42.483 7.255 1.00 32.25 196 THR A O 1
ATOM 1475 N N . THR A 1 197 ? -35.161 -40.675 6.495 1.00 33.69 197 THR A N 1
ATOM 1476 C CA . THR A 1 197 ? -35.179 -41.081 5.085 1.00 33.69 197 THR A CA 1
ATOM 1477 C C . THR A 1 197 ? -33.751 -41.065 4.573 1.00 33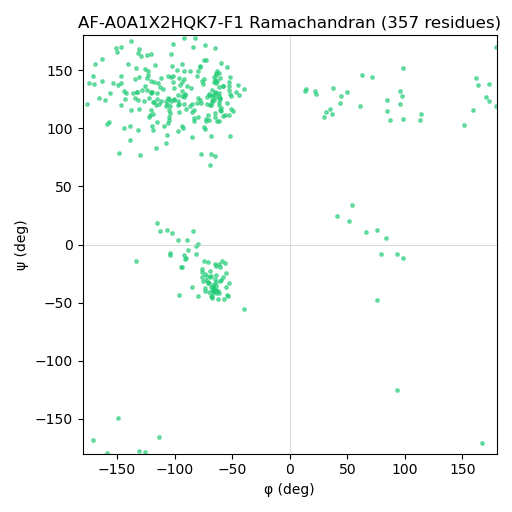.69 197 THR A C 1
ATOM 1479 O O . THR A 1 197 ? -33.168 -40.026 4.273 1.00 33.69 197 THR A O 1
ATOM 1482 N N . THR A 1 198 ? -33.179 -42.259 4.558 1.00 31.59 198 THR A N 1
ATOM 1483 C CA . THR A 1 198 ? -31.943 -42.649 3.894 1.00 31.59 198 THR A CA 1
ATOM 1484 C C . THR A 1 198 ? -32.165 -42.617 2.385 1.00 31.59 198 THR A C 1
ATOM 1486 O O . THR A 1 198 ? -32.993 -43.366 1.870 1.00 31.59 198 THR A O 1
ATOM 1489 N N . THR A 1 199 ? -31.399 -41.797 1.666 1.00 32.78 199 THR A N 1
ATOM 1490 C CA . THR A 1 199 ? -31.270 -41.910 0.208 1.00 32.78 199 THR A CA 1
ATOM 1491 C C . THR A 1 199 ? -29.873 -42.425 -0.107 1.00 32.78 199 THR A C 1
ATOM 1493 O O . THR A 1 199 ? -28.881 -41.704 -0.036 1.00 32.78 199 THR A O 1
ATOM 1496 N N . THR A 1 200 ? -29.817 -43.716 -0.412 1.00 34.66 200 THR A N 1
ATOM 1497 C CA . THR A 1 200 ? -28.634 -44.476 -0.813 1.00 34.66 200 THR A CA 1
ATOM 1498 C C . THR A 1 200 ? -28.722 -44.708 -2.313 1.00 34.66 200 THR A C 1
ATOM 1500 O O . THR A 1 200 ? -29.640 -45.393 -2.738 1.00 34.66 200 THR A O 1
ATOM 1503 N N . THR A 1 201 ? -27.790 -44.161 -3.096 1.00 34.16 201 THR A N 1
ATOM 1504 C CA . THR A 1 201 ? -27.351 -44.609 -4.442 1.00 34.16 201 THR A CA 1
ATOM 1505 C C . THR A 1 201 ? -26.397 -43.532 -4.972 1.00 34.16 201 THR A C 1
ATOM 1507 O O . THR A 1 201 ? -26.693 -42.358 -4.823 1.00 34.16 201 THR A O 1
ATOM 1510 N N . ARG A 1 202 ? -25.262 -43.777 -5.623 1.00 31.97 202 ARG A N 1
ATOM 1511 C CA . ARG A 1 202 ? -24.554 -44.982 -6.057 1.00 31.97 202 ARG A CA 1
ATOM 1512 C C . ARG A 1 202 ? -23.149 -44.486 -6.423 1.00 31.97 202 ARG A C 1
ATOM 1514 O O . ARG A 1 202 ? -23.023 -43.547 -7.203 1.00 31.97 202 ARG A O 1
ATOM 1521 N N . HIS A 1 203 ? -22.114 -45.090 -5.853 1.00 32.84 203 HIS A N 1
ATOM 1522 C CA . HIS A 1 203 ? -20.730 -44.838 -6.242 1.00 32.84 203 HIS A CA 1
ATOM 1523 C C . HIS A 1 203 ? -20.480 -45.342 -7.672 1.00 32.84 203 HIS A C 1
ATOM 1525 O O . HIS A 1 203 ? -20.783 -46.493 -7.987 1.00 32.84 203 HIS A O 1
ATOM 1531 N N . HIS A 1 204 ? -19.924 -44.476 -8.520 1.00 35.56 204 HIS A N 1
ATOM 1532 C CA . HIS A 1 204 ? -19.283 -44.826 -9.787 1.00 35.56 204 HIS A CA 1
ATOM 1533 C C . HIS A 1 204 ? -17.770 -44.663 -9.564 1.00 35.56 204 HIS A C 1
ATOM 1535 O O . HIS A 1 204 ? -17.350 -43.570 -9.178 1.00 35.56 204 HIS A O 1
ATOM 1541 N N . PRO A 1 205 ? -16.946 -45.711 -9.731 1.00 39.00 205 PRO A N 1
ATOM 1542 C CA . PRO A 1 205 ? -15.501 -45.565 -9.682 1.00 39.00 205 PRO A CA 1
ATOM 1543 C C . PRO A 1 205 ? -15.017 -45.029 -11.033 1.00 39.00 205 PRO A C 1
ATOM 1545 O O . PRO A 1 205 ? -15.068 -45.737 -12.035 1.00 39.00 205 PRO A O 1
ATOM 1548 N N . THR A 1 206 ? -14.565 -43.777 -11.071 1.00 34.16 206 THR A N 1
ATOM 1549 C CA . THR A 1 206 ? -13.854 -43.250 -12.239 1.00 34.16 206 THR A CA 1
ATOM 1550 C C . THR A 1 206 ? -12.387 -43.630 -12.114 1.00 34.16 206 THR A C 1
ATOM 1552 O O . THR A 1 206 ? -11.688 -43.202 -11.198 1.00 34.16 206 THR A O 1
ATOM 1555 N N . THR A 1 207 ? -11.956 -44.481 -13.033 1.00 35.72 207 THR A N 1
ATOM 1556 C CA . THR A 1 207 ? -10.604 -45.005 -13.173 1.00 35.72 207 THR A CA 1
ATOM 1557 C C . THR A 1 207 ? -9.597 -43.883 -13.424 1.00 35.72 207 THR A C 1
ATOM 1559 O O . THR A 1 207 ? -9.721 -43.102 -14.366 1.00 35.72 207 THR A O 1
ATOM 1562 N N . THR A 1 208 ? -8.575 -43.842 -12.578 1.00 33.34 208 THR A N 1
ATOM 1563 C CA . THR A 1 208 ? -7.350 -43.057 -12.721 1.00 33.34 208 THR A CA 1
ATOM 1564 C C . THR A 1 208 ? -6.604 -43.466 -13.991 1.00 33.34 208 THR A C 1
ATOM 1566 O O . THR A 1 208 ? -6.273 -44.638 -14.154 1.00 33.34 208 THR A O 1
ATOM 1569 N N . THR A 1 209 ? -6.285 -42.509 -14.864 1.00 34.00 209 THR A N 1
ATOM 1570 C CA . THR A 1 209 ? -5.233 -42.684 -15.877 1.00 34.00 209 THR A CA 1
ATOM 1571 C C . THR A 1 209 ? -4.170 -41.625 -15.622 1.00 34.00 209 THR A C 1
ATOM 1573 O O . THR A 1 209 ? -4.359 -40.447 -15.908 1.00 34.00 209 THR A O 1
ATOM 1576 N N . THR A 1 210 ? -3.079 -42.059 -14.999 1.00 33.16 210 THR A N 1
ATOM 1577 C CA . THR A 1 210 ? -1.866 -41.276 -14.773 1.00 33.16 210 THR A CA 1
ATOM 1578 C C . THR A 1 210 ? -1.021 -41.356 -16.038 1.00 33.16 210 THR A C 1
ATOM 1580 O O . THR A 1 210 ? -0.458 -42.409 -16.328 1.00 33.16 210 THR A O 1
ATOM 1583 N N . THR A 1 211 ? -0.921 -40.263 -16.792 1.00 34.50 211 THR A N 1
ATOM 1584 C CA . THR A 1 211 ? 0.031 -40.160 -17.905 1.00 34.50 211 THR A CA 1
ATOM 1585 C C . THR A 1 211 ? 1.273 -39.432 -17.408 1.00 34.50 211 THR A C 1
ATOM 1587 O O . THR A 1 211 ? 1.309 -38.209 -17.297 1.00 34.50 211 THR A O 1
ATOM 1590 N N . THR A 1 212 ? 2.289 -40.215 -17.055 1.00 33.88 212 THR A N 1
ATOM 1591 C CA . THR A 1 212 ? 3.640 -39.752 -16.742 1.00 33.88 212 THR A CA 1
ATOM 1592 C C . THR A 1 212 ? 4.310 -39.261 -18.025 1.00 33.88 212 THR A C 1
ATOM 1594 O O . THR A 1 212 ? 4.710 -40.069 -18.860 1.00 33.88 212 THR A O 1
ATOM 1597 N N . HIS A 1 213 ? 4.467 -37.944 -18.174 1.00 41.06 213 HIS A N 1
ATOM 1598 C CA . HIS A 1 213 ? 5.390 -37.358 -19.144 1.00 41.06 213 HIS A CA 1
ATOM 1599 C C . HIS A 1 213 ? 6.626 -36.812 -18.425 1.00 41.06 213 HIS A C 1
ATOM 1601 O O . HIS A 1 213 ? 6.608 -35.793 -17.745 1.00 41.06 213 HIS A O 1
ATOM 1607 N N . GLN A 1 214 ? 7.686 -37.592 -18.588 1.00 39.44 214 GLN A N 1
ATOM 1608 C CA . GLN A 1 214 ? 9.094 -37.342 -18.313 1.00 39.44 214 GLN A CA 1
ATOM 1609 C C . GLN A 1 214 ? 9.625 -36.168 -19.160 1.00 39.44 214 GLN A C 1
ATOM 1611 O O . GLN A 1 214 ? 9.514 -36.235 -20.385 1.00 39.44 214 GLN A O 1
ATOM 1616 N N . PRO A 1 215 ? 10.259 -35.143 -18.562 1.00 38.28 215 PRO A N 1
ATOM 1617 C CA . PRO A 1 215 ? 11.198 -34.281 -19.261 1.00 38.28 215 PRO A CA 1
ATOM 1618 C C . PRO A 1 215 ? 12.619 -34.828 -19.098 1.00 38.28 215 PRO A C 1
ATOM 1620 O O . PRO A 1 215 ? 13.139 -34.987 -17.995 1.00 38.28 215 PRO A O 1
ATOM 1623 N N . THR A 1 216 ? 13.227 -35.122 -20.238 1.00 32.47 216 THR A N 1
ATOM 1624 C CA . THR A 1 216 ? 14.614 -35.533 -20.434 1.00 32.47 216 THR A CA 1
ATOM 1625 C C . THR A 1 216 ? 15.574 -34.458 -19.914 1.00 32.47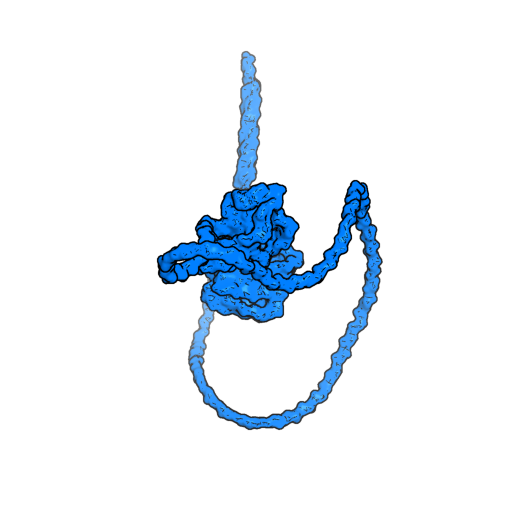 216 THR A C 1
ATOM 1627 O O . THR A 1 216 ? 15.631 -33.357 -20.456 1.00 32.47 216 THR A O 1
ATOM 1630 N N . THR A 1 217 ? 16.347 -34.771 -18.875 1.00 33.81 217 THR A N 1
ATOM 1631 C CA . THR A 1 217 ? 17.450 -33.933 -18.386 1.00 33.81 217 THR A CA 1
ATOM 1632 C C . THR A 1 217 ? 18.750 -34.312 -19.086 1.00 33.81 217 THR A C 1
ATOM 1634 O O . THR A 1 217 ? 19.247 -35.429 -18.931 1.00 33.81 217 THR A O 1
ATOM 1637 N N . THR A 1 218 ? 19.316 -33.371 -19.838 1.00 34.06 218 THR A N 1
ATOM 1638 C CA . THR A 1 218 ? 20.660 -33.469 -20.416 1.00 34.06 218 THR A CA 1
ATOM 1639 C C . THR A 1 218 ? 21.699 -33.193 -19.330 1.00 34.06 218 THR A C 1
ATOM 1641 O O . THR A 1 218 ? 21.698 -32.135 -18.705 1.00 34.06 218 THR A O 1
ATOM 1644 N N . HIS A 1 219 ? 22.583 -34.162 -19.099 1.00 33.78 219 HIS A N 1
ATOM 1645 C CA . HIS A 1 219 ? 23.712 -34.064 -18.179 1.00 33.78 219 HIS A CA 1
ATOM 1646 C C . HIS A 1 219 ? 24.741 -33.029 -18.657 1.00 33.78 219 HIS A C 1
ATOM 1648 O O . HIS A 1 219 ? 25.312 -33.181 -19.734 1.00 33.78 219 HIS A O 1
ATOM 1654 N N . HIS A 1 220 ? 25.054 -32.049 -17.806 1.00 37.25 220 HIS A N 1
ATOM 1655 C CA . HIS A 1 220 ? 26.333 -31.343 -17.837 1.00 37.25 220 HIS A CA 1
ATOM 1656 C C . HIS A 1 220 ? 27.071 -31.548 -16.511 1.00 37.25 220 HIS A C 1
ATOM 1658 O O . HIS A 1 220 ? 26.564 -31.305 -15.420 1.00 37.25 220 HIS A O 1
ATOM 1664 N N . THR A 1 221 ? 28.276 -32.081 -16.656 1.00 34.34 221 THR A N 1
ATOM 1665 C CA . THR A 1 221 ? 29.232 -32.493 -15.634 1.00 34.34 221 THR A CA 1
ATOM 1666 C C . THR A 1 221 ? 30.015 -31.298 -15.098 1.00 34.34 221 THR A C 1
ATOM 1668 O O . THR A 1 221 ? 30.782 -30.720 -15.863 1.00 34.34 221 THR A O 1
ATOM 1671 N N . THR A 1 222 ? 29.970 -31.033 -13.786 1.00 36.06 222 THR A N 1
ATOM 1672 C CA . THR A 1 222 ? 31.102 -30.386 -13.092 1.00 36.06 222 THR A CA 1
ATOM 1673 C C . THR A 1 222 ? 31.132 -30.669 -11.583 1.00 36.06 222 THR A C 1
ATOM 1675 O O . THR A 1 222 ? 30.350 -30.150 -10.802 1.00 36.06 222 THR A O 1
ATOM 1678 N N . LYS A 1 223 ? 32.081 -31.543 -11.225 1.00 33.88 223 LYS A N 1
ATOM 1679 C CA . LYS A 1 223 ? 32.886 -31.675 -9.993 1.00 33.88 223 LYS A CA 1
ATOM 1680 C C . LYS A 1 223 ? 32.303 -31.216 -8.641 1.00 33.88 223 LYS A C 1
ATOM 1682 O O . LYS A 1 223 ? 32.303 -30.042 -8.296 1.00 33.88 223 LYS A O 1
ATOM 1687 N N . HIS A 1 224 ? 32.025 -32.229 -7.817 1.00 30.03 224 HIS A N 1
ATOM 1688 C CA . HIS A 1 224 ? 31.960 -32.190 -6.356 1.00 30.03 224 HIS A CA 1
ATOM 1689 C C . HIS A 1 224 ? 33.231 -31.601 -5.711 1.00 30.03 224 HIS A C 1
ATOM 1691 O O . HIS A 1 224 ? 34.339 -32.069 -5.985 1.00 30.03 224 HIS A O 1
ATOM 1697 N N . HIS A 1 225 ? 33.047 -30.676 -4.765 1.00 36.12 225 HIS A N 1
ATOM 1698 C CA . HIS A 1 225 ? 33.983 -30.422 -3.670 1.00 36.12 225 HIS A CA 1
ATOM 1699 C C . HIS A 1 225 ? 33.272 -30.720 -2.346 1.00 36.12 225 HIS A C 1
ATOM 1701 O O . HIS A 1 225 ? 32.193 -30.203 -2.067 1.00 36.12 225 HIS A O 1
ATOM 1707 N N . THR A 1 226 ? 33.865 -31.624 -1.577 1.00 32.81 226 THR A N 1
ATOM 1708 C CA . THR A 1 226 ? 33.356 -32.159 -0.316 1.00 32.81 226 THR A CA 1
ATOM 1709 C C . THR A 1 226 ? 34.060 -31.444 0.827 1.00 32.81 226 THR A C 1
ATOM 1711 O O . THR A 1 226 ? 35.284 -31.528 0.916 1.00 32.81 226 THR A O 1
ATOM 1714 N N . THR A 1 227 ? 33.321 -30.848 1.760 1.00 34.25 227 THR A N 1
ATOM 1715 C CA . THR A 1 227 ? 33.897 -30.464 3.055 1.00 34.25 227 THR A CA 1
ATOM 1716 C C . THR A 1 227 ? 32.873 -30.590 4.173 1.00 34.25 227 THR A C 1
ATOM 1718 O O . THR A 1 227 ? 31.679 -30.370 4.005 1.00 34.25 227 THR A O 1
ATOM 1721 N N . LYS A 1 228 ? 33.383 -31.104 5.288 1.00 31.70 228 LYS A N 1
ATOM 1722 C CA . LYS A 1 228 ? 32.679 -31.792 6.364 1.00 31.70 228 LYS A CA 1
ATOM 1723 C C . LYS A 1 228 ? 31.974 -30.830 7.318 1.00 31.70 228 LYS A C 1
ATOM 1725 O O . LYS A 1 228 ? 32.489 -29.764 7.631 1.00 31.70 228 LYS A O 1
ATOM 1730 N N . HIS A 1 229 ? 30.863 -31.320 7.864 1.00 30.44 229 HIS A N 1
ATOM 1731 C CA . HIS A 1 229 ? 30.267 -30.876 9.118 1.00 30.44 229 HIS A CA 1
ATOM 1732 C C . HIS A 1 229 ? 31.315 -30.752 10.234 1.00 30.44 229 HIS A C 1
ATOM 1734 O O . HIS A 1 229 ? 32.046 -31.709 10.503 1.00 30.44 229 HIS A O 1
ATOM 1740 N N . HIS A 1 230 ? 31.310 -29.619 10.935 1.00 36.47 230 HIS A N 1
ATOM 1741 C CA . HIS A 1 230 ? 31.878 -29.506 12.272 1.00 36.47 230 HIS A CA 1
ATOM 1742 C C . HIS A 1 230 ? 30.862 -28.833 13.198 1.00 36.47 230 HIS A C 1
ATOM 1744 O O . HIS A 1 230 ? 30.451 -27.694 12.988 1.00 36.47 230 HIS A O 1
ATOM 1750 N N . THR A 1 231 ? 30.439 -29.592 14.201 1.00 30.78 231 THR A N 1
ATOM 1751 C CA . THR A 1 231 ? 29.625 -29.168 15.337 1.00 30.78 231 THR A CA 1
ATOM 1752 C C . THR A 1 231 ? 30.570 -28.742 16.455 1.00 30.78 231 THR A C 1
ATOM 1754 O O . THR A 1 231 ? 31.421 -29.541 16.838 1.00 30.78 231 THR A O 1
ATOM 1757 N N . THR A 1 232 ? 30.385 -27.552 17.035 1.00 30.36 232 THR A N 1
ATOM 1758 C CA . THR A 1 232 ? 30.941 -27.243 18.363 1.00 30.36 232 THR A CA 1
ATOM 1759 C C . THR A 1 232 ? 29.994 -26.351 19.162 1.00 30.36 232 THR A C 1
ATOM 1761 O O . THR A 1 232 ? 29.502 -25.340 18.668 1.00 30.36 232 THR A O 1
ATOM 1764 N N . THR A 1 233 ? 29.775 -26.752 20.411 1.00 26.89 233 THR A N 1
ATOM 1765 C CA . THR A 1 233 ? 28.979 -26.101 21.459 1.00 26.89 233 THR A CA 1
ATOM 1766 C C . THR A 1 233 ? 29.908 -25.396 22.462 1.00 26.89 233 THR A C 1
ATOM 1768 O O . THR A 1 233 ? 30.990 -25.917 22.732 1.00 26.89 233 THR A O 1
ATOM 1771 N N . THR A 1 234 ? 29.401 -24.337 23.127 1.00 27.09 234 THR A N 1
ATOM 1772 C CA . THR A 1 234 ? 29.866 -23.706 24.405 1.00 27.09 234 THR A CA 1
ATOM 1773 C C . THR A 1 234 ? 31.188 -22.903 24.337 1.00 27.09 234 THR A C 1
ATOM 1775 O O . THR A 1 234 ? 32.083 -23.263 23.592 1.00 27.09 234 THR A O 1
ATOM 1778 N N . THR A 1 235 ? 31.427 -21.778 25.036 1.00 27.39 235 THR A N 1
ATOM 1779 C CA . THR A 1 235 ? 31.005 -21.325 26.380 1.00 27.39 235 THR A CA 1
ATOM 1780 C C . THR A 1 235 ? 31.341 -19.832 26.576 1.00 27.39 235 THR A C 1
ATOM 1782 O O . THR A 1 235 ? 32.284 -19.322 25.979 1.00 27.39 235 THR A O 1
ATOM 1785 N N . THR A 1 236 ? 30.610 -19.172 27.474 1.00 32.25 236 THR A N 1
ATOM 1786 C CA . THR A 1 236 ? 30.858 -17.854 28.086 1.00 32.25 236 THR A CA 1
ATOM 1787 C C . THR A 1 236 ? 32.127 -17.835 28.952 1.00 32.25 236 THR A C 1
ATOM 1789 O O . THR A 1 236 ? 32.276 -18.743 29.765 1.00 32.25 236 THR A O 1
ATOM 1792 N N . THR A 1 237 ? 32.943 -16.769 28.897 1.00 27.95 237 THR A N 1
ATOM 1793 C CA . THR A 1 237 ? 33.775 -16.316 30.037 1.00 27.95 237 THR A CA 1
ATOM 1794 C C . THR A 1 237 ? 34.244 -14.861 29.914 1.00 27.95 237 THR A C 1
ATOM 1796 O O . THR A 1 237 ? 34.909 -14.451 28.969 1.00 27.95 237 THR A O 1
ATOM 1799 N N . THR A 1 238 ? 33.909 -14.114 30.960 1.00 26.45 238 THR A N 1
ATOM 1800 C CA . THR A 1 238 ? 34.463 -12.847 31.444 1.00 26.45 238 THR A CA 1
ATOM 1801 C C . THR A 1 238 ? 35.955 -12.977 31.800 1.00 26.45 238 THR A C 1
ATOM 1803 O O . THR A 1 238 ? 36.336 -14.012 32.334 1.00 26.45 238 THR A O 1
ATOM 1806 N N . HIS A 1 239 ? 36.772 -11.938 31.542 1.00 34.22 239 HIS A N 1
ATOM 1807 C CA . HIS A 1 239 ? 37.717 -11.275 32.479 1.00 34.22 239 HIS A CA 1
ATOM 1808 C C . HIS A 1 239 ? 38.847 -10.483 31.772 1.00 34.22 239 HIS A C 1
ATOM 1810 O O . HIS A 1 239 ? 39.720 -11.053 31.132 1.00 34.22 239 HIS A O 1
ATOM 1816 N N . LYS A 1 240 ? 38.819 -9.153 31.982 1.00 30.69 240 LYS A N 1
ATOM 1817 C CA . LYS A 1 240 ? 39.871 -8.273 32.550 1.00 30.69 240 LYS A CA 1
ATOM 1818 C C . LYS A 1 240 ? 41.329 -8.436 32.074 1.00 30.69 240 LYS A C 1
ATOM 1820 O O . LYS A 1 240 ? 41.961 -9.442 32.380 1.00 30.69 240 LYS A O 1
ATOM 1825 N N . PRO A 1 241 ? 41.947 -7.322 31.645 1.00 35.34 241 PRO A N 1
ATOM 1826 C CA . PRO A 1 241 ? 43.313 -6.994 32.019 1.00 35.34 241 PRO A CA 1
ATOM 1827 C C . PRO A 1 241 ? 43.354 -5.768 32.941 1.00 35.34 241 PRO A C 1
ATOM 1829 O O . PRO A 1 241 ? 42.582 -4.819 32.832 1.00 35.34 241 PRO A O 1
ATOM 1832 N N . THR A 1 242 ? 44.277 -5.808 33.891 1.00 26.92 242 THR A N 1
ATOM 1833 C CA . THR A 1 242 ? 44.696 -4.681 34.729 1.00 26.92 242 THR A CA 1
ATOM 1834 C C . THR A 1 242 ? 46.208 -4.718 34.756 1.00 26.92 242 THR A C 1
ATOM 1836 O O . THR A 1 242 ? 46.754 -5.818 34.771 1.00 26.92 242 THR A O 1
ATOM 1839 N N . HIS A 1 243 ? 46.820 -3.535 34.741 1.00 40.16 243 HIS A N 1
ATOM 1840 C CA . HIS A 1 243 ? 48.015 -3.093 35.478 1.00 40.16 243 HIS A CA 1
ATOM 1841 C C . HIS A 1 243 ? 48.741 -2.011 34.652 1.00 40.16 243 HIS A C 1
ATOM 1843 O O . HIS A 1 243 ? 49.175 -2.288 33.541 1.00 40.16 243 HIS A O 1
ATOM 1849 N N . THR A 1 244 ? 48.581 -0.734 35.039 1.00 31.88 244 THR A N 1
ATOM 1850 C CA . THR A 1 244 ? 49.530 0.133 35.804 1.00 31.88 244 THR A CA 1
ATOM 1851 C C . THR A 1 244 ? 50.549 0.783 34.837 1.00 31.88 244 THR A C 1
ATOM 1853 O O . THR A 1 244 ? 51.197 0.067 34.089 1.00 31.88 244 THR A O 1
ATOM 1856 N N . SER A 1 245 ? 50.757 2.106 34.746 1.00 38.16 245 SER A N 1
ATOM 1857 C CA . SER A 1 245 ? 51.094 3.048 35.829 1.00 38.16 245 SER A CA 1
ATOM 1858 C C . SER A 1 245 ? 51.012 4.528 35.373 1.00 38.16 245 SER A C 1
ATOM 1860 O O . SER A 1 245 ? 51.488 4.838 34.287 1.00 38.16 245 SER A O 1
ATOM 1862 N N . SER A 1 246 ? 50.453 5.380 36.249 1.00 36.19 246 SER A N 1
ATOM 1863 C CA . SER A 1 246 ? 50.862 6.750 36.667 1.00 36.19 246 SER A CA 1
ATOM 1864 C C . SER A 1 246 ? 51.325 7.823 35.663 1.00 36.19 246 SER A C 1
ATOM 1866 O O . SER A 1 246 ? 52.410 7.680 35.105 1.00 36.19 246 SER A O 1
ATOM 1868 N N . SER A 1 247 ? 50.622 8.970 35.641 1.00 38.88 247 SER A N 1
ATOM 1869 C CA . SER A 1 247 ? 51.057 10.235 36.290 1.00 38.88 247 SER A CA 1
ATOM 1870 C C . SER A 1 247 ? 50.037 11.375 36.071 1.00 38.88 247 SER A C 1
ATOM 1872 O O . SER A 1 247 ? 49.758 11.710 34.925 1.00 38.88 247 SER A O 1
ATOM 1874 N N . ASP A 1 248 ? 49.508 11.877 37.189 1.00 37.25 248 ASP A N 1
ATOM 1875 C CA . ASP A 1 248 ? 49.249 13.266 37.614 1.00 37.25 248 ASP A CA 1
ATOM 1876 C C . ASP A 1 248 ? 48.506 14.312 36.737 1.00 37.25 248 ASP A C 1
ATOM 1878 O O . ASP A 1 248 ? 48.867 14.593 35.597 1.00 37.25 248 ASP A O 1
ATOM 1882 N N . ASP A 1 249 ? 47.548 14.938 37.438 1.00 39.12 249 ASP A N 1
ATOM 1883 C CA . ASP A 1 249 ? 47.083 16.336 37.428 1.00 39.12 249 ASP A CA 1
ATOM 1884 C C . ASP A 1 249 ? 45.839 16.798 36.626 1.00 39.12 249 ASP A C 1
ATOM 1886 O O . ASP A 1 249 ? 45.705 16.625 35.416 1.00 39.12 249 ASP A O 1
ATOM 1890 N N . ASP A 1 250 ? 45.002 17.479 37.423 1.00 43.28 250 ASP A N 1
ATOM 1891 C CA . ASP A 1 250 ? 44.016 18.536 37.178 1.00 43.28 250 ASP A CA 1
ATOM 1892 C C . ASP A 1 250 ? 42.520 18.207 36.977 1.00 43.28 250 ASP A C 1
ATOM 1894 O O . ASP A 1 250 ? 42.087 17.469 36.091 1.00 43.28 250 ASP A O 1
ATOM 1898 N N . ASP A 1 251 ? 41.756 18.811 37.895 1.00 49.72 251 ASP A N 1
ATOM 1899 C CA . ASP A 1 251 ? 40.307 18.964 37.983 1.00 49.72 251 ASP A CA 1
ATOM 1900 C C . ASP A 1 251 ? 39.702 19.547 36.692 1.00 49.72 251 ASP A C 1
ATOM 1902 O O . ASP A 1 251 ? 40.307 20.424 36.087 1.00 49.72 251 ASP A O 1
ATOM 1906 N N . ASP A 1 252 ? 38.498 19.101 36.307 1.00 45.47 252 ASP A N 1
ATOM 1907 C CA . ASP A 1 252 ? 37.405 19.994 35.883 1.00 45.47 252 ASP A CA 1
ATOM 1908 C C . ASP A 1 252 ? 36.104 19.212 35.591 1.00 45.47 252 ASP A C 1
ATOM 1910 O O . ASP A 1 252 ? 36.044 18.290 34.778 1.00 45.47 252 ASP A O 1
ATOM 1914 N N . ASP A 1 253 ? 35.088 19.614 36.349 1.00 47.22 253 ASP A N 1
ATOM 1915 C CA . ASP A 1 253 ? 33.634 19.584 36.189 1.00 47.22 253 ASP A CA 1
ATOM 1916 C C . ASP A 1 253 ? 32.899 18.590 35.259 1.00 47.22 253 ASP A C 1
ATOM 1918 O O . ASP A 1 253 ? 33.076 18.466 34.048 1.00 47.22 253 ASP A O 1
ATOM 1922 N N . ASP A 1 254 ? 31.918 17.977 35.916 1.00 46.38 254 ASP A N 1
ATOM 1923 C CA . ASP A 1 254 ? 30.808 17.154 35.462 1.00 46.38 254 ASP A CA 1
ATOM 1924 C C . ASP A 1 254 ? 29.822 17.979 34.600 1.00 46.38 254 ASP A C 1
ATOM 1926 O O . ASP A 1 254 ? 29.079 18.813 35.114 1.00 46.38 254 ASP A O 1
ATOM 1930 N N . ASP A 1 255 ? 29.763 17.727 33.290 1.00 41.97 255 ASP A N 1
ATOM 1931 C CA . ASP A 1 255 ? 28.524 17.893 32.518 1.00 41.97 255 ASP A CA 1
ATOM 1932 C C . ASP A 1 255 ? 28.385 16.719 31.546 1.00 41.97 255 ASP A C 1
ATOM 1934 O O . ASP A 1 255 ? 28.883 16.690 30.416 1.00 41.97 255 ASP A O 1
ATOM 1938 N N . SER A 1 256 ? 27.720 15.686 32.057 1.00 49.12 256 SER A N 1
ATOM 1939 C CA . SER A 1 256 ? 27.211 14.551 31.302 1.00 49.12 256 SER A CA 1
ATOM 1940 C C . SER A 1 256 ? 26.127 15.017 30.325 1.00 49.12 256 SER A C 1
ATOM 1942 O O . SER A 1 256 ? 24.930 14.796 30.517 1.00 49.12 256 SER A O 1
ATOM 1944 N N . SER A 1 257 ? 26.547 15.641 29.227 1.00 48.50 257 SER A N 1
ATOM 1945 C CA . SER A 1 257 ? 25.750 15.652 28.012 1.00 48.50 257 SER A CA 1
ATOM 1946 C C . SER A 1 257 ? 25.859 14.262 27.395 1.00 48.50 257 SER A C 1
ATOM 1948 O O . SER A 1 257 ? 26.852 13.864 26.781 1.00 48.50 257 SER A O 1
ATOM 1950 N N . SER A 1 258 ? 24.808 13.476 27.619 1.00 50.84 258 SER A N 1
ATOM 1951 C CA . SER A 1 258 ? 24.541 12.232 26.915 1.00 50.84 258 SER A CA 1
ATOM 1952 C C . SER A 1 258 ? 24.600 12.506 25.415 1.00 50.84 258 SER A C 1
ATOM 1954 O O . SER A 1 258 ? 23.612 12.922 24.804 1.00 50.84 258 SER A O 1
ATOM 1956 N N . SER A 1 259 ? 25.779 12.296 24.835 1.00 48.12 259 SER A N 1
ATOM 1957 C CA . SER A 1 259 ? 26.031 12.346 23.405 1.00 48.12 259 SER A CA 1
ATOM 1958 C C . SER A 1 259 ? 25.318 11.155 22.784 1.00 48.12 259 SER A C 1
ATOM 1960 O O . SER A 1 259 ? 25.900 10.108 22.502 1.00 48.12 259 SER A O 1
ATOM 1962 N N . SER A 1 260 ? 24.004 11.310 22.630 1.00 54.06 260 SER A N 1
ATOM 1963 C CA . SER A 1 260 ? 23.218 10.526 21.700 1.00 54.06 260 SER A CA 1
ATOM 1964 C C . SER A 1 260 ? 23.935 10.674 20.372 1.00 54.06 260 SER A C 1
ATOM 1966 O O . SER A 1 260 ? 24.014 11.772 19.826 1.00 54.06 260 SER A O 1
ATOM 1968 N N . SER A 1 261 ? 24.537 9.588 19.900 1.00 54.00 261 SER A N 1
ATOM 1969 C CA . SER A 1 261 ? 25.098 9.507 18.557 1.00 54.00 261 SER A CA 1
ATOM 1970 C C . SER A 1 261 ? 23.926 9.515 17.573 1.00 54.00 261 SER A C 1
ATOM 1972 O O . SER A 1 261 ? 23.581 8.491 16.995 1.00 54.00 261 SER A O 1
ATOM 1974 N N . GLY A 1 262 ? 23.235 10.651 17.482 1.00 52.28 262 GLY A N 1
ATOM 1975 C CA . GLY A 1 262 ? 22.189 10.902 16.512 1.00 52.28 262 GLY A CA 1
ATOM 1976 C C . GLY A 1 262 ? 22.876 11.093 15.177 1.00 52.28 262 GLY A C 1
ATOM 1977 O O . GLY A 1 262 ? 23.554 12.100 14.971 1.00 52.28 262 GLY A O 1
ATOM 1978 N N . GLY A 1 263 ? 22.763 10.099 14.298 1.00 68.50 263 GLY A N 1
ATOM 1979 C CA . GLY A 1 263 ? 23.101 10.303 12.897 1.00 68.50 263 GLY A CA 1
ATOM 1980 C C . GLY A 1 263 ? 22.329 11.516 12.378 1.00 68.50 263 GLY A C 1
ATOM 1981 O O . GLY A 1 263 ? 21.175 11.723 12.749 1.00 68.50 263 GLY A O 1
ATOM 1982 N N . SER A 1 264 ? 22.981 12.347 11.565 1.00 84.75 264 SER A N 1
ATOM 1983 C CA . SER A 1 264 ? 22.277 13.417 10.864 1.00 84.75 264 SER A CA 1
ATOM 1984 C C . SER A 1 264 ? 21.238 12.781 9.947 1.00 84.75 264 SER A C 1
ATOM 1986 O O . SER A 1 264 ? 21.600 11.996 9.072 1.00 84.75 264 SER A O 1
ATOM 1988 N N . TRP A 1 265 ? 19.973 13.123 10.163 1.00 90.94 265 TRP A N 1
ATOM 1989 C CA . TRP A 1 265 ? 18.879 12.803 9.254 1.00 90.94 265 TRP A CA 1
ATOM 1990 C C . TRP A 1 265 ? 19.091 13.498 7.904 1.00 90.94 265 TRP A C 1
ATOM 1992 O O . TRP A 1 265 ? 19.699 14.576 7.861 1.00 90.94 265 TRP A O 1
ATOM 2002 N N . VAL A 1 266 ? 18.615 12.885 6.820 1.00 92.25 266 VAL A N 1
ATOM 2003 C CA . VAL A 1 266 ? 18.724 13.422 5.457 1.00 92.25 266 VAL A CA 1
ATOM 2004 C C . VAL A 1 266 ? 17.330 13.441 4.858 1.00 92.25 266 VAL A C 1
ATOM 2006 O O . VAL A 1 266 ? 16.685 12.406 4.800 1.00 92.25 266 VAL A O 1
ATOM 2009 N N . ASP A 1 267 ? 16.867 14.606 4.410 1.00 92.81 267 ASP A N 1
ATOM 2010 C CA . ASP A 1 267 ? 15.551 14.697 3.781 1.00 92.81 267 ASP A CA 1
ATOM 2011 C C . ASP A 1 267 ? 15.510 13.866 2.487 1.00 92.81 267 ASP A C 1
ATOM 2013 O O . ASP A 1 267 ? 16.466 13.855 1.705 1.00 92.81 267 ASP A O 1
ATOM 2017 N N . GLY A 1 268 ? 14.392 13.190 2.252 1.00 91.88 268 GLY A N 1
ATOM 2018 C CA . GLY A 1 268 ? 14.182 12.366 1.071 1.00 91.88 268 GLY A CA 1
ATOM 2019 C C . GLY A 1 268 ? 12.706 12.138 0.777 1.00 91.88 268 GLY A C 1
ATOM 2020 O O . GLY A 1 268 ? 11.824 12.610 1.490 1.00 91.88 268 GLY A O 1
ATOM 2021 N N . GLU A 1 269 ? 12.446 11.382 -0.282 1.00 93.69 269 GLU A N 1
ATOM 2022 C CA . GLU A 1 269 ? 11.103 10.969 -0.681 1.00 93.69 269 GLU A CA 1
ATOM 2023 C C . GLU A 1 269 ? 11.036 9.442 -0.741 1.00 93.69 269 GLU A C 1
ATOM 2025 O O . GLU A 1 269 ? 12.012 8.775 -1.111 1.00 93.69 269 GLU A O 1
ATOM 2030 N N . VAL A 1 270 ? 9.873 8.894 -0.386 1.00 97.12 270 VAL A N 1
ATOM 2031 C CA . VAL A 1 270 ? 9.571 7.470 -0.559 1.00 97.12 270 VAL A CA 1
ATOM 2032 C C . VAL A 1 270 ? 8.302 7.244 -1.374 1.00 97.12 270 VAL A C 1
ATOM 2034 O O . VAL A 1 270 ? 7.306 7.945 -1.186 1.00 97.12 270 VAL A O 1
ATOM 2037 N N . THR A 1 271 ? 8.298 6.199 -2.202 1.00 96.56 271 THR A N 1
ATOM 2038 C CA . THR A 1 271 ? 7.087 5.597 -2.796 1.00 96.56 271 THR A CA 1
ATOM 2039 C C . THR A 1 271 ? 6.877 4.185 -2.263 1.00 96.56 271 THR A C 1
ATOM 2041 O O . THR A 1 271 ? 7.469 3.803 -1.249 1.00 96.56 271 THR A O 1
ATOM 2044 N N . PHE A 1 272 ? 6.004 3.412 -2.910 1.00 95.25 272 PHE A N 1
ATOM 2045 C CA . PHE A 1 272 ? 5.842 1.997 -2.631 1.00 95.25 272 PHE A CA 1
ATOM 2046 C C . PHE A 1 272 ? 5.800 1.136 -3.898 1.00 95.25 272 PHE A C 1
ATOM 2048 O O . PHE A 1 272 ? 5.297 1.558 -4.942 1.00 95.25 272 PHE A O 1
ATOM 2055 N N . PHE A 1 273 ? 6.227 -0.120 -3.758 1.00 93.62 273 PHE A N 1
ATOM 2056 C CA . PHE A 1 273 ? 6.242 -1.115 -4.831 1.00 93.62 273 PHE A CA 1
ATOM 2057 C C . PHE A 1 273 ? 5.511 -2.401 -4.446 1.00 93.62 273 PHE A C 1
ATOM 2059 O O . PHE A 1 273 ? 4.925 -2.527 -3.373 1.00 93.62 273 PHE A O 1
ATOM 2066 N N . THR A 1 274 ? 5.520 -3.365 -5.363 1.00 90.31 274 THR A N 1
ATOM 2067 C CA . THR A 1 274 ? 5.051 -4.734 -5.139 1.00 90.31 274 THR A CA 1
ATOM 2068 C C . THR A 1 274 ? 6.252 -5.667 -5.010 1.00 90.31 274 THR A C 1
ATOM 2070 O O . THR A 1 274 ? 6.895 -5.942 -6.028 1.00 90.31 274 THR A O 1
ATOM 2073 N N . PRO A 1 275 ? 6.568 -6.158 -3.800 1.00 92.56 275 PRO A N 1
ATOM 2074 C CA . PRO A 1 275 ? 7.694 -7.053 -3.587 1.00 92.56 275 PRO A CA 1
ATOM 2075 C C . PRO A 1 275 ? 7.598 -8.373 -4.354 1.00 92.56 275 PRO A C 1
ATOM 2077 O O . PRO A 1 275 ? 6.522 -8.926 -4.593 1.00 92.56 275 PRO A O 1
ATOM 2080 N N . ASN A 1 276 ? 8.766 -8.882 -4.735 1.00 91.19 276 ASN A N 1
ATOM 2081 C CA . ASN A 1 276 ? 8.968 -10.197 -5.331 1.00 91.19 276 ASN A CA 1
ATOM 2082 C C . ASN A 1 276 ? 10.369 -10.720 -4.935 1.00 91.19 276 ASN A C 1
ATOM 2084 O O . ASN A 1 276 ? 10.857 -10.426 -3.842 1.00 91.19 276 ASN A O 1
ATOM 2088 N N . GLN A 1 277 ? 11.020 -11.521 -5.785 1.00 95.88 277 GLN A N 1
ATOM 2089 C CA . GLN A 1 277 ? 12.448 -11.784 -5.622 1.00 95.88 277 GLN A CA 1
ATOM 2090 C C . GLN A 1 277 ? 13.265 -10.554 -6.030 1.00 95.88 277 GLN A C 1
ATOM 2092 O O . GLN A 1 277 ? 13.526 -10.355 -7.217 1.00 95.88 277 GLN A O 1
ATOM 2097 N N . GLY A 1 278 ? 13.693 -9.775 -5.039 1.00 95.12 278 GLY A N 1
ATOM 2098 C CA . GLY A 1 278 ? 14.482 -8.570 -5.270 1.00 95.12 278 GLY A CA 1
ATOM 2099 C C . GLY A 1 278 ? 15.929 -8.850 -5.683 1.00 95.12 278 GLY A C 1
ATOM 2100 O O . GLY A 1 278 ? 16.429 -9.978 -5.599 1.00 95.12 278 GLY A O 1
ATOM 2101 N N . ALA A 1 279 ? 16.637 -7.795 -6.075 1.00 97.81 279 ALA A N 1
ATOM 2102 C CA . ALA A 1 279 ? 18.030 -7.820 -6.519 1.00 97.81 279 ALA A CA 1
ATOM 2103 C C . ALA A 1 279 ? 19.024 -8.324 -5.451 1.00 97.81 279 ALA A C 1
ATOM 2105 O O . ALA A 1 279 ? 20.123 -8.762 -5.793 1.00 97.81 279 ALA A O 1
ATOM 2106 N N . CYS A 1 280 ? 18.629 -8.358 -4.172 1.00 97.88 280 CYS A N 1
ATOM 2107 C CA . CYS A 1 280 ? 19.409 -8.999 -3.110 1.00 97.88 280 CYS A CA 1
ATOM 2108 C C . CYS A 1 280 ? 19.232 -10.535 -3.031 1.00 97.88 280 CYS A C 1
ATOM 2110 O O . CYS A 1 280 ? 19.856 -11.201 -2.208 1.00 97.88 280 CYS A O 1
ATOM 2112 N N . GLY A 1 281 ? 18.389 -11.132 -3.880 1.00 96.31 281 GLY A N 1
ATOM 2113 C CA . GLY A 1 281 ? 18.359 -12.574 -4.147 1.00 96.31 281 GLY A CA 1
ATOM 2114 C C . GLY A 1 281 ? 17.391 -13.415 -3.306 1.00 96.31 281 GLY A C 1
ATOM 2115 O O . GLY A 1 281 ? 17.183 -14.591 -3.628 1.00 96.31 281 GLY A O 1
ATOM 2116 N N . TRP A 1 282 ? 16.755 -12.855 -2.275 1.00 95.06 282 TRP A N 1
ATOM 2117 C CA . TRP A 1 282 ? 15.710 -13.532 -1.491 1.00 95.06 282 TRP A CA 1
ATOM 2118 C C . TRP A 1 282 ? 14.301 -13.046 -1.857 1.00 95.06 282 TRP A C 1
ATOM 2120 O O . TRP A 1 282 ? 14.126 -12.024 -2.511 1.00 95.06 282 TRP A O 1
ATOM 2130 N N . TRP A 1 283 ? 13.294 -13.822 -1.450 1.00 95.38 283 TRP A N 1
ATOM 2131 C CA . TRP A 1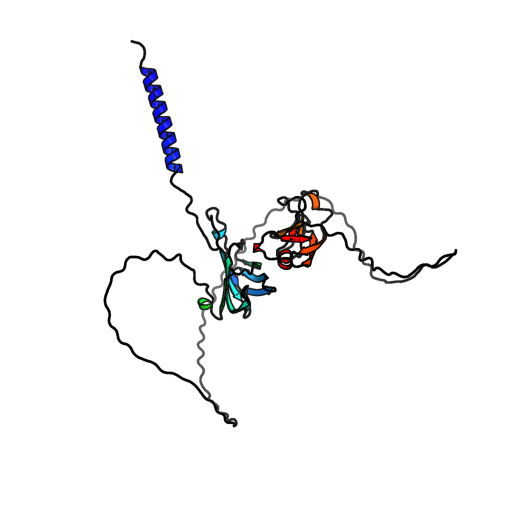 283 ? 11.884 -13.497 -1.658 1.00 95.38 283 TRP A CA 1
ATOM 2132 C C . TRP A 1 283 ? 11.347 -12.707 -0.472 1.00 95.38 283 TRP A C 1
ATOM 2134 O O . TRP A 1 283 ? 11.494 -13.140 0.673 1.00 95.38 283 TRP A O 1
ATOM 2144 N N . ASP A 1 284 ? 10.701 -11.589 -0.769 1.00 95.31 284 ASP A N 1
ATOM 2145 C CA . ASP A 1 284 ? 9.917 -10.795 0.168 1.00 95.31 284 ASP A CA 1
ATOM 2146 C C . ASP A 1 284 ? 8.487 -10.637 -0.377 1.00 95.31 284 ASP A C 1
ATOM 2148 O O . ASP A 1 284 ? 8.219 -10.901 -1.552 1.00 95.31 284 ASP A O 1
ATOM 2152 N N . ASP A 1 285 ? 7.560 -10.246 0.490 1.00 89.44 285 ASP A N 1
ATOM 2153 C CA . ASP A 1 285 ? 6.160 -10.008 0.143 1.00 89.44 285 ASP A CA 1
ATOM 2154 C C . ASP A 1 285 ? 5.692 -8.648 0.680 1.00 89.44 285 ASP A C 1
ATOM 2156 O O . ASP A 1 285 ? 6.470 -7.891 1.268 1.00 89.44 285 ASP A O 1
ATOM 2160 N N . ASP A 1 286 ? 4.413 -8.330 0.471 1.00 87.88 286 ASP A N 1
ATOM 2161 C CA . ASP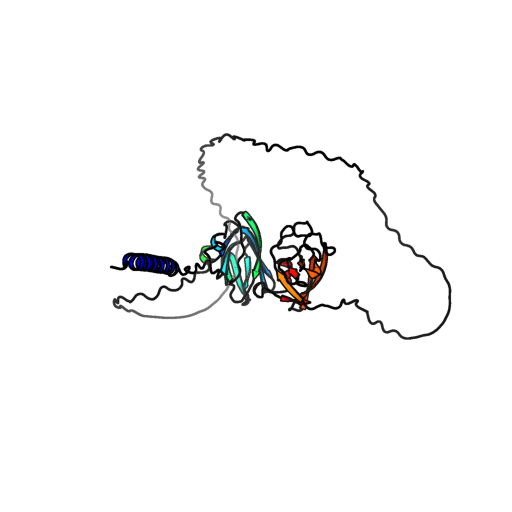 A 1 286 ? 3.809 -7.057 0.876 1.00 87.88 286 ASP A CA 1
ATOM 2162 C C . ASP A 1 286 ? 3.949 -6.755 2.386 1.00 87.88 286 ASP A C 1
ATOM 2164 O O . ASP A 1 286 ? 3.751 -5.607 2.797 1.00 87.88 286 ASP A O 1
ATOM 2168 N N . ASP A 1 287 ? 4.283 -7.758 3.210 1.00 88.75 287 ASP A N 1
ATOM 2169 C CA . ASP A 1 287 ? 4.387 -7.670 4.670 1.00 88.75 287 ASP A CA 1
ATOM 2170 C C . ASP A 1 287 ? 5.794 -7.391 5.173 1.00 88.75 287 ASP A C 1
ATOM 2172 O O . ASP A 1 287 ? 5.975 -7.002 6.335 1.00 88.75 287 ASP A O 1
ATOM 2176 N N . SER A 1 288 ? 6.790 -7.657 4.336 1.00 94.50 288 SER A N 1
ATOM 2177 C CA . SER A 1 288 ? 8.187 -7.465 4.678 1.00 94.50 288 SER A CA 1
ATOM 2178 C C . SER A 1 288 ? 8.454 -5.984 4.907 1.00 94.50 288 SER A C 1
ATOM 2180 O O . SER A 1 288 ? 8.145 -5.176 4.053 1.00 94.50 288 SER A O 1
ATOM 2182 N N . MET A 1 289 ? 9.090 -5.604 6.020 1.00 97.56 289 MET A N 1
ATOM 2183 C CA . MET A 1 289 ? 9.551 -4.224 6.240 1.00 97.56 289 MET A CA 1
ATOM 2184 C C . MET A 1 289 ? 10.829 -3.969 5.434 1.00 97.56 289 MET A C 1
ATOM 2186 O O . MET A 1 289 ? 11.939 -4.043 5.974 1.00 97.56 289 MET A O 1
ATOM 2190 N N . ILE A 1 290 ? 10.680 -3.739 4.129 1.00 98.50 290 ILE A N 1
ATOM 2191 C CA . ILE A 1 290 ? 11.798 -3.601 3.187 1.00 98.50 290 ILE A CA 1
ATOM 2192 C C . ILE A 1 290 ? 11.719 -2.342 2.325 1.00 98.50 290 ILE A C 1
ATOM 2194 O O . ILE A 1 290 ? 10.649 -1.744 2.181 1.00 98.50 290 ILE A O 1
ATOM 2198 N N . ALA A 1 291 ? 12.869 -1.993 1.746 1.00 98.44 291 ALA A N 1
ATOM 2199 C CA . ALA A 1 291 ? 13.032 -0.947 0.746 1.00 98.44 291 ALA A CA 1
ATOM 2200 C C . ALA A 1 291 ? 13.846 -1.446 -0.458 1.00 98.44 291 ALA A C 1
ATOM 2202 O O . ALA A 1 291 ? 14.814 -2.207 -0.296 1.00 98.44 291 ALA A O 1
ATOM 2203 N N . ALA A 1 292 ? 13.472 -0.962 -1.638 1.00 98.38 292 ALA A N 1
ATOM 2204 C CA . ALA A 1 292 ? 14.289 -0.950 -2.835 1.00 98.38 292 ALA A CA 1
ATOM 2205 C C . ALA A 1 292 ? 15.034 0.390 -2.933 1.00 98.38 292 ALA A C 1
ATOM 2207 O O . ALA A 1 292 ? 14.471 1.439 -2.616 1.00 98.38 292 ALA A O 1
ATOM 2208 N N . LEU A 1 293 ? 16.300 0.368 -3.350 1.00 98.12 293 LEU A N 1
ATOM 2209 C CA . LEU A 1 293 ? 17.123 1.580 -3.440 1.00 98.12 293 LEU A CA 1
ATOM 2210 C C . LEU A 1 293 ? 17.234 2.088 -4.877 1.00 98.12 293 LEU A C 1
ATOM 2212 O O . LEU A 1 293 ? 17.438 1.293 -5.797 1.00 98.12 293 LEU A O 1
ATOM 2216 N N . GLY A 1 294 ? 17.181 3.407 -5.057 1.00 97.06 294 GLY A N 1
ATOM 2217 C CA . GLY A 1 294 ? 17.513 4.059 -6.321 1.00 97.06 294 GLY A CA 1
ATOM 2218 C C . GLY A 1 294 ? 18.992 3.907 -6.740 1.00 97.06 294 GLY A C 1
ATOM 2219 O O . GLY A 1 294 ? 19.824 3.453 -5.945 1.00 97.06 294 GLY A O 1
ATOM 2220 N N . PRO A 1 295 ? 19.335 4.289 -7.990 1.00 96.69 295 PRO A N 1
ATOM 2221 C CA . PRO A 1 295 ? 20.669 4.181 -8.603 1.00 96.69 295 PRO A CA 1
ATOM 2222 C C . PRO A 1 295 ? 21.873 4.506 -7.719 1.00 96.69 295 PRO A C 1
ATOM 2224 O O . PRO A 1 295 ? 22.760 3.664 -7.558 1.00 96.69 295 PRO A O 1
ATOM 2227 N N . ASP A 1 296 ? 21.910 5.693 -7.121 1.00 95.50 296 ASP A N 1
ATOM 2228 C CA . ASP A 1 296 ? 23.105 6.176 -6.425 1.00 95.50 296 ASP A CA 1
ATOM 2229 C C . ASP A 1 296 ? 23.271 5.495 -5.053 1.00 95.50 296 ASP A C 1
ATOM 2231 O O . ASP A 1 296 ? 24.396 5.286 -4.590 1.00 95.50 296 ASP A O 1
ATOM 2235 N N . LEU A 1 297 ? 22.163 5.077 -4.427 1.00 95.50 297 LEU A N 1
ATOM 2236 C CA . LEU A 1 297 ? 22.174 4.339 -3.162 1.00 95.50 297 LEU A CA 1
ATOM 2237 C C . LEU A 1 297 ? 22.494 2.853 -3.357 1.00 95.50 297 LEU A C 1
ATOM 2239 O O . LEU A 1 297 ? 23.292 2.291 -2.602 1.00 95.50 297 LEU A O 1
ATOM 2243 N N . TYR A 1 298 ? 21.882 2.205 -4.351 1.00 97.75 298 TYR A N 1
ATOM 2244 C CA . TYR A 1 298 ? 22.082 0.777 -4.598 1.00 97.75 298 TYR A CA 1
ATOM 2245 C C . TYR A 1 298 ? 23.492 0.498 -5.137 1.00 97.75 298 TYR A C 1
ATOM 2247 O O . TYR A 1 298 ? 24.153 -0.444 -4.685 1.00 97.75 298 TYR A O 1
ATOM 2255 N N . GLY A 1 299 ? 23.981 1.352 -6.043 1.00 96.88 299 GLY A N 1
ATOM 2256 C CA . GLY A 1 299 ? 25.251 1.186 -6.741 1.00 96.88 299 GLY A CA 1
ATOM 2257 C C . GLY A 1 299 ? 25.079 0.465 -8.078 1.00 96.88 299 GLY A C 1
ATOM 2258 O O . GLY A 1 299 ? 24.329 0.911 -8.940 1.00 96.88 299 GLY A O 1
ATOM 2259 N N . ASP A 1 300 ? 25.815 -0.628 -8.277 1.00 96.31 300 ASP A N 1
ATOM 2260 C CA . ASP A 1 300 ? 25.723 -1.422 -9.505 1.00 96.31 300 ASP A CA 1
ATOM 2261 C C . ASP A 1 300 ? 24.386 -2.178 -9.559 1.00 96.31 300 ASP A C 1
ATOM 2263 O O . ASP A 1 300 ? 24.148 -3.083 -8.763 1.00 96.31 300 ASP A O 1
ATOM 2267 N N . MET A 1 301 ? 23.518 -1.786 -10.493 1.00 95.44 301 MET A N 1
ATOM 2268 C CA . MET A 1 301 ? 22.170 -2.340 -10.664 1.00 95.44 301 MET A CA 1
ATOM 2269 C C . MET A 1 301 ? 22.154 -3.768 -11.219 1.00 95.44 301 MET A C 1
ATOM 2271 O O . MET A 1 301 ? 21.130 -4.441 -11.118 1.00 95.44 301 MET A O 1
ATOM 2275 N N . ASP A 1 302 ? 23.274 -4.240 -11.768 1.00 94.62 302 ASP A N 1
ATOM 2276 C CA . ASP A 1 302 ? 23.418 -5.597 -12.302 1.00 94.62 302 ASP A CA 1
ATOM 2277 C C . ASP A 1 302 ? 24.080 -6.561 -11.293 1.00 94.62 302 ASP A C 1
ATOM 2279 O O . ASP A 1 302 ? 24.337 -7.727 -11.610 1.00 94.62 302 ASP A O 1
ATOM 2283 N N . ALA A 1 303 ? 24.359 -6.097 -10.068 1.00 96.19 303 ALA A N 1
ATOM 2284 C CA . ALA A 1 303 ? 25.006 -6.870 -9.013 1.00 96.19 303 ALA A CA 1
ATOM 2285 C C . ALA A 1 303 ? 24.271 -6.762 -7.665 1.00 96.19 303 ALA A C 1
ATOM 2287 O O . ALA A 1 303 ? 23.441 -5.887 -7.432 1.00 96.19 303 ALA A O 1
ATOM 2288 N N . GLU A 1 304 ? 24.590 -7.664 -6.734 1.00 97.81 304 GLU A N 1
ATOM 2289 C CA . GLU A 1 304 ? 24.103 -7.539 -5.359 1.00 97.81 304 GLU A CA 1
ATOM 2290 C C . GLU A 1 304 ? 24.748 -6.313 -4.694 1.00 97.81 304 GLU A C 1
ATOM 2292 O O . GLU A 1 304 ? 25.977 -6.189 -4.633 1.00 97.81 304 GLU A O 1
ATOM 2297 N N . SER A 1 305 ? 23.925 -5.397 -4.181 1.00 98.12 305 SER A N 1
ATOM 2298 C CA . SER A 1 305 ? 24.424 -4.200 -3.508 1.00 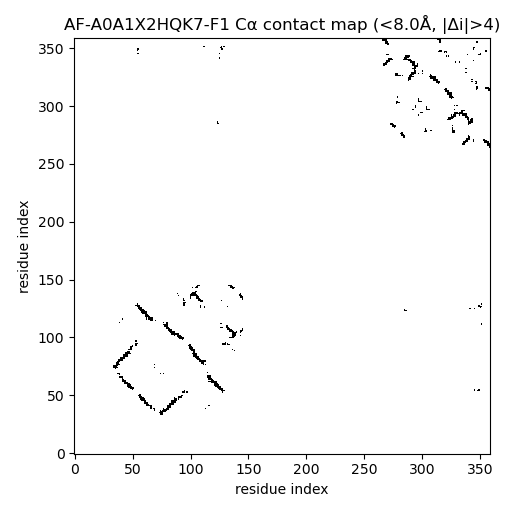98.12 305 SER A CA 1
ATOM 2299 C C . SER A 1 305 ? 25.157 -4.548 -2.212 1.00 98.12 305 SER A C 1
ATOM 2301 O O . SER A 1 305 ? 24.706 -5.364 -1.409 1.00 98.12 305 SER A O 1
ATOM 2303 N N . LYS A 1 306 ? 26.220 -3.798 -1.896 1.00 98.00 306 LYS A N 1
ATOM 2304 C CA . LYS A 1 306 ? 26.861 -3.828 -0.564 1.00 98.00 306 LYS A CA 1
ATOM 2305 C C . LYS A 1 306 ? 25.908 -3.446 0.581 1.00 98.00 306 LYS A C 1
ATOM 2307 O O . LYS A 1 306 ? 26.266 -3.599 1.751 1.00 98.00 306 LYS A O 1
ATOM 2312 N N . TYR A 1 307 ? 24.750 -2.863 0.262 1.00 98.25 307 TYR A N 1
ATOM 2313 C CA . TYR A 1 307 ? 23.727 -2.502 1.234 1.00 98.25 307 TYR A CA 1
ATOM 2314 C C . TYR A 1 307 ? 22.680 -3.589 1.461 1.00 98.25 307 TYR A C 1
ATOM 2316 O O . TYR A 1 307 ? 21.926 -3.464 2.423 1.00 98.25 307 TYR A O 1
ATOM 2324 N N . CYS A 1 308 ? 22.660 -4.665 0.671 1.00 98.56 308 CYS A N 1
ATOM 2325 C CA . CYS A 1 308 ? 21.736 -5.777 0.873 1.00 98.56 308 CYS A CA 1
ATOM 2326 C C . CYS A 1 308 ? 21.769 -6.280 2.327 1.00 98.56 308 CYS A C 1
ATOM 2328 O O . CYS A 1 308 ? 22.825 -6.517 2.918 1.00 98.56 308 CYS A O 1
ATOM 2330 N N . GLY A 1 309 ? 20.588 -6.368 2.947 1.00 98.19 309 GLY A N 1
ATOM 2331 C CA . GLY A 1 309 ? 20.420 -6.804 4.336 1.00 98.19 309 GLY A CA 1
ATOM 2332 C C . GLY A 1 309 ? 20.727 -5.744 5.402 1.00 98.19 309 GLY A C 1
ATOM 2333 O O . GLY A 1 309 ? 20.438 -5.972 6.581 1.00 98.19 309 GLY A O 1
ATOM 2334 N N . ARG A 1 310 ? 21.266 -4.577 5.027 1.00 98.38 310 ARG A N 1
ATOM 2335 C CA . ARG A 1 310 ? 21.424 -3.442 5.947 1.00 98.38 310 ARG A CA 1
ATOM 2336 C C . ARG A 1 310 ? 20.072 -2.797 6.236 1.00 98.38 310 ARG A C 1
ATOM 2338 O O . ARG A 1 310 ? 19.108 -2.974 5.495 1.00 98.38 310 ARG A O 1
ATOM 2345 N N . LYS A 1 311 ? 20.011 -2.068 7.349 1.00 98.00 311 LYS A N 1
ATOM 2346 C CA . LYS A 1 311 ? 18.802 -1.389 7.811 1.00 98.00 311 LYS A CA 1
ATOM 2347 C C . LYS A 1 311 ? 18.887 0.113 7.579 1.00 98.00 311 LYS A C 1
ATOM 2349 O O . LYS A 1 311 ? 19.969 0.681 7.721 1.00 98.00 311 LYS A O 1
ATOM 2354 N N . ILE A 1 312 ? 17.745 0.707 7.262 1.00 97.19 312 ILE A N 1
ATOM 2355 C CA . ILE A 1 312 ? 17.533 2.147 7.132 1.00 97.19 312 ILE A CA 1
ATOM 2356 C C . ILE A 1 312 ? 16.461 2.524 8.147 1.00 97.19 312 ILE A C 1
ATOM 2358 O O . ILE A 1 312 ? 15.440 1.840 8.253 1.00 97.19 312 ILE A O 1
ATOM 2362 N N . GLU A 1 313 ? 16.731 3.564 8.922 1.00 97.38 313 GLU A N 1
ATOM 2363 C CA . GLU A 1 313 ? 15.747 4.197 9.790 1.00 97.38 313 GLU A CA 1
ATOM 2364 C C . GLU A 1 313 ? 15.127 5.358 9.014 1.00 97.38 313 GLU A C 1
ATOM 2366 O O . GLU A 1 313 ? 15.865 6.089 8.363 1.00 97.38 313 GLU A O 1
ATOM 2371 N N . ILE A 1 314 ? 13.797 5.459 9.015 1.00 97.56 314 ILE A N 1
ATOM 2372 C CA . ILE A 1 314 ? 13.051 6.445 8.225 1.00 97.56 314 ILE A CA 1
ATOM 2373 C C . ILE A 1 314 ? 12.040 7.123 9.140 1.00 97.56 314 ILE A C 1
ATOM 2375 O O . ILE A 1 314 ? 11.214 6.431 9.746 1.00 97.56 314 ILE A O 1
ATOM 2379 N N . GLU A 1 315 ? 12.075 8.448 9.227 1.00 96.44 315 GLU A N 1
ATOM 2380 C CA . GLU A 1 315 ? 11.056 9.247 9.910 1.00 96.44 315 GLU A CA 1
ATOM 2381 C C . GLU A 1 315 ? 10.035 9.777 8.898 1.00 96.44 315 GLU A C 1
ATOM 2383 O O . GLU A 1 315 ? 10.367 10.437 7.915 1.00 96.44 315 GLU A O 1
ATOM 2388 N N . GLY A 1 316 ? 8.764 9.463 9.140 1.00 94.75 316 GLY A N 1
ATOM 2389 C CA . GLY A 1 316 ? 7.652 9.852 8.286 1.00 94.75 316 GLY A CA 1
ATOM 2390 C C . GLY A 1 316 ? 7.132 11.259 8.566 1.00 94.75 316 GLY A C 1
ATOM 2391 O O . GLY A 1 316 ? 7.401 11.840 9.619 1.00 94.75 316 GLY A O 1
ATOM 2392 N N . PRO A 1 317 ? 6.247 11.778 7.701 1.00 92.50 317 PRO A N 1
ATOM 2393 C CA . PRO A 1 317 ? 5.699 13.132 7.826 1.00 92.50 317 PRO A CA 1
ATOM 2394 C C . PRO A 1 317 ? 4.835 13.329 9.084 1.00 92.50 317 PRO A C 1
ATOM 2396 O O . PRO A 1 317 ? 4.559 14.457 9.490 1.00 92.50 317 PRO A O 1
ATOM 2399 N N . LYS A 1 318 ? 4.392 12.235 9.721 1.00 87.69 318 LYS A N 1
ATOM 2400 C CA . LYS A 1 318 ? 3.647 12.244 10.991 1.00 87.69 318 LYS A CA 1
ATOM 2401 C C . LYS A 1 318 ? 4.576 12.180 12.221 1.00 87.69 318 LYS A C 1
ATOM 2403 O O . LYS A 1 318 ? 4.075 12.105 13.342 1.00 87.69 318 LYS A O 1
ATOM 2408 N N . GLY A 1 319 ? 5.899 12.210 12.026 1.00 91.19 319 GLY A N 1
ATOM 2409 C CA . GLY A 1 319 ? 6.924 12.129 13.075 1.00 91.19 319 GLY A CA 1
ATOM 2410 C C . GLY A 1 319 ? 7.126 10.725 13.648 1.00 91.19 319 GLY A C 1
ATOM 2411 O O . GLY A 1 319 ? 7.717 10.570 14.714 1.00 91.19 319 GLY A O 1
ATOM 2412 N N . ASN A 1 320 ? 6.582 9.696 12.996 1.00 92.50 320 ASN A N 1
ATOM 2413 C CA . ASN A 1 320 ? 6.793 8.310 13.383 1.00 92.50 320 ASN A CA 1
ATOM 2414 C C . ASN A 1 320 ? 7.988 7.723 12.637 1.00 92.50 320 ASN A C 1
ATOM 2416 O O . ASN A 1 320 ? 8.162 7.965 11.447 1.00 92.50 320 ASN A O 1
ATOM 2420 N N . THR A 1 321 ? 8.759 6.897 13.330 1.00 96.56 321 THR A N 1
ATOM 2421 C CA . THR A 1 321 ? 9.981 6.310 12.789 1.00 96.56 321 THR A CA 1
ATOM 2422 C C . THR A 1 321 ? 9.802 4.816 12.565 1.00 96.56 321 THR A C 1
ATOM 2424 O O . THR A 1 321 ? 9.295 4.107 13.440 1.00 96.56 321 THR A O 1
ATOM 2427 N N . ILE A 1 322 ? 10.230 4.323 11.405 1.00 97.25 322 ILE A N 1
ATOM 2428 C CA . ILE A 1 322 ? 10.269 2.894 11.085 1.00 97.25 322 ILE A CA 1
ATOM 2429 C C . ILE A 1 322 ? 11.691 2.452 10.768 1.00 97.25 322 ILE A C 1
ATOM 2431 O O . ILE A 1 322 ? 12.562 3.256 10.451 1.00 97.25 322 ILE A O 1
ATOM 2435 N N . THR A 1 323 ? 11.918 1.141 10.795 1.00 98.25 323 THR A N 1
ATOM 2436 C CA . THR A 1 323 ? 13.158 0.548 10.297 1.00 98.25 323 THR A CA 1
ATOM 2437 C C . THR A 1 323 ? 12.844 -0.458 9.205 1.00 98.25 323 THR A C 1
ATOM 2439 O O . THR A 1 323 ? 12.085 -1.403 9.432 1.00 98.25 323 THR A O 1
ATOM 2442 N N . VAL A 1 324 ? 13.472 -0.291 8.047 1.00 98.44 324 VAL A N 1
ATOM 2443 C CA . VAL A 1 324 ? 13.342 -1.188 6.893 1.00 98.44 324 VAL A CA 1
ATOM 2444 C C . VAL A 1 324 ? 14.672 -1.848 6.564 1.00 98.44 324 VAL A C 1
ATOM 2446 O O . VAL A 1 324 ? 15.737 -1.323 6.887 1.00 98.44 324 VAL A O 1
ATOM 2449 N N . LYS A 1 325 ? 14.626 -3.022 5.936 1.00 98.56 325 LYS A N 1
ATOM 2450 C CA . LYS A 1 325 ? 15.800 -3.738 5.424 1.00 98.56 325 LYS A CA 1
ATOM 2451 C C . LYS A 1 325 ? 15.927 -3.507 3.916 1.00 98.56 325 LYS A C 1
ATOM 2453 O O . LYS A 1 325 ? 14.950 -3.649 3.190 1.00 98.56 325 LYS A O 1
ATOM 2458 N N . VAL A 1 326 ? 17.128 -3.216 3.435 1.00 98.62 326 VAL A N 1
ATOM 2459 C CA . VAL A 1 326 ? 17.411 -3.153 1.995 1.00 98.62 326 VAL A CA 1
ATOM 2460 C C . VAL A 1 326 ? 17.298 -4.554 1.402 1.00 98.62 326 VAL A C 1
ATOM 2462 O O . VAL A 1 326 ? 17.991 -5.470 1.863 1.00 98.62 326 VAL A O 1
ATOM 2465 N N . ALA A 1 327 ? 16.427 -4.718 0.411 1.00 98.38 327 ALA A N 1
ATOM 2466 C CA . ALA A 1 327 ? 16.144 -6.016 -0.205 1.00 98.38 327 ALA A CA 1
ATOM 2467 C C . ALA A 1 327 ? 16.119 -5.997 -1.737 1.00 98.38 327 ALA A C 1
ATOM 2469 O O . ALA A 1 327 ? 16.160 -7.063 -2.351 1.00 98.38 327 ALA A O 1
ATOM 2470 N N . ASP A 1 328 ? 16.067 -4.817 -2.352 1.00 98.25 328 ASP A N 1
ATOM 2471 C CA . ASP A 1 328 ? 15.889 -4.713 -3.794 1.00 98.25 328 ASP A CA 1
ATOM 2472 C C . ASP A 1 328 ? 16.543 -3.451 -4.380 1.00 98.25 328 ASP A C 1
ATOM 2474 O O . ASP A 1 328 ? 16.978 -2.544 -3.659 1.00 98.25 328 ASP A O 1
ATOM 2478 N N . ALA A 1 329 ? 16.614 -3.417 -5.702 1.00 97.75 329 ALA A N 1
ATOM 2479 C CA . ALA A 1 329 ? 16.984 -2.280 -6.518 1.00 97.75 329 ALA A CA 1
ATOM 2480 C C . ALA A 1 329 ? 15.727 -1.659 -7.134 1.00 97.75 329 ALA A C 1
ATOM 2482 O O . ALA A 1 329 ? 14.827 -2.371 -7.572 1.00 97.75 329 ALA A O 1
ATOM 2483 N N . CYS A 1 330 ? 15.697 -0.337 -7.263 1.00 97.62 330 CYS A N 1
ATOM 2484 C CA . CYS A 1 330 ? 14.700 0.365 -8.061 1.00 97.62 330 CYS A CA 1
ATOM 2485 C C . CYS A 1 330 ? 15.375 1.088 -9.241 1.00 97.62 330 CYS A C 1
ATOM 2487 O O . CYS A 1 330 ? 15.631 2.291 -9.164 1.00 97.62 330 CYS A O 1
ATOM 2489 N N . PRO A 1 331 ? 15.648 0.395 -10.366 1.00 96.25 331 PRO A N 1
ATOM 2490 C CA . PRO A 1 331 ? 16.196 1.023 -11.569 1.00 96.25 331 PRO A CA 1
ATOM 2491 C C . PRO A 1 331 ? 15.392 2.208 -12.133 1.00 96.25 331 PRO A C 1
ATOM 2493 O O . PRO A 1 331 ? 16.025 3.128 -12.649 1.00 96.25 331 PRO A O 1
ATOM 2496 N N . PRO A 1 332 ? 14.039 2.226 -12.093 1.00 95.00 332 PRO A N 1
ATOM 2497 C CA . PRO A 1 332 ? 13.282 3.364 -12.611 1.00 95.00 332 PRO A CA 1
ATOM 2498 C C . PRO A 1 332 ? 13.184 4.540 -11.627 1.00 95.00 332 PRO A C 1
ATOM 2500 O O . PRO A 1 332 ? 12.666 5.582 -12.019 1.00 95.00 332 PRO A O 1
ATOM 2503 N N . CYS A 1 333 ? 13.623 4.379 -10.374 1.00 94.75 333 CYS A N 1
ATOM 2504 C CA . CYS A 1 333 ? 13.543 5.428 -9.362 1.00 94.75 333 CYS A CA 1
ATOM 2505 C C . CYS A 1 333 ? 14.580 6.531 -9.588 1.00 94.75 333 CYS A C 1
ATOM 2507 O O . CYS A 1 333 ? 15.636 6.320 -10.192 1.00 94.75 333 CYS A O 1
ATOM 2509 N N . GLU A 1 334 ? 14.305 7.697 -9.004 1.00 93.88 334 GLU A N 1
ATOM 2510 C CA . GLU A 1 334 ? 15.315 8.735 -8.837 1.00 93.88 334 GLU A CA 1
ATOM 2511 C C . GLU A 1 334 ? 16.495 8.222 -8.001 1.00 93.88 334 GLU A C 1
ATOM 2513 O O . GLU A 1 334 ? 16.400 7.277 -7.215 1.00 93.88 334 GLU A O 1
ATOM 2518 N N . LYS A 1 335 ? 17.646 8.857 -8.191 1.00 91.69 335 LYS A N 1
ATOM 2519 C CA . LYS A 1 335 ? 18.951 8.370 -7.729 1.00 91.69 335 LYS A CA 1
ATOM 2520 C C . LYS A 1 335 ? 19.032 8.021 -6.242 1.00 91.69 335 LYS A C 1
ATOM 2522 O O . LYS A 1 335 ? 19.590 6.980 -5.901 1.00 91.69 335 LYS A O 1
ATOM 2527 N N . GLU A 1 336 ? 18.479 8.871 -5.385 1.00 90.31 336 GLU A N 1
ATOM 2528 C CA . GLU A 1 336 ? 18.528 8.735 -3.921 1.00 90.31 336 GLU A CA 1
ATOM 2529 C C . GLU A 1 336 ? 17.180 8.311 -3.318 1.00 90.31 336 GLU A C 1
ATOM 2531 O O . GLU A 1 336 ? 16.981 8.357 -2.109 1.00 90.31 336 GLU A O 1
ATOM 2536 N N . HIS A 1 337 ? 16.247 7.879 -4.162 1.00 93.44 337 HIS A N 1
ATOM 2537 C CA . HIS A 1 337 ? 14.887 7.562 -3.759 1.00 93.44 337 HIS A CA 1
ATOM 2538 C C . HIS A 1 337 ? 14.779 6.161 -3.132 1.00 93.44 337 HIS A C 1
ATOM 2540 O O . HIS A 1 337 ? 15.455 5.214 -3.557 1.00 93.44 337 HIS A O 1
ATOM 2546 N N . LEU A 1 338 ? 13.896 6.019 -2.140 1.00 97.31 338 LEU A N 1
ATOM 2547 C CA . LEU A 1 338 ? 13.569 4.745 -1.498 1.00 97.31 338 LEU A CA 1
ATOM 2548 C C . LEU A 1 338 ? 12.172 4.284 -1.917 1.00 97.31 338 LEU A C 1
ATOM 2550 O O . LEU A 1 338 ? 11.187 4.976 -1.691 1.00 97.31 338 LEU A O 1
ATOM 2554 N N . ASP A 1 339 ? 12.060 3.082 -2.472 1.00 97.88 339 ASP A N 1
ATOM 2555 C CA . ASP A 1 339 ? 10.761 2.504 -2.821 1.00 97.88 339 ASP A CA 1
ATOM 2556 C C . ASP A 1 339 ? 10.380 1.433 -1.795 1.00 97.88 339 ASP A C 1
ATOM 2558 O O . ASP A 1 339 ? 11.067 0.422 -1.643 1.00 97.88 339 ASP A O 1
ATOM 2562 N N . LEU A 1 340 ? 9.340 1.675 -1.004 1.00 98.25 340 LEU A N 1
ATOM 2563 C CA . LEU A 1 340 ? 9.027 0.870 0.173 1.00 98.25 340 LEU A CA 1
ATOM 2564 C C . LEU A 1 340 ? 8.056 -0.270 -0.137 1.00 98.25 340 LEU A C 1
ATOM 2566 O O . LEU A 1 340 ? 7.146 -0.174 -0.952 1.00 98.25 340 LEU A O 1
ATOM 2570 N N . SER A 1 341 ? 8.189 -1.368 0.594 1.00 96.44 341 SER A N 1
ATOM 2571 C CA . SER A 1 341 ? 7.093 -2.341 0.697 1.00 96.44 341 SER A CA 1
ATOM 2572 C C . SER A 1 341 ? 5.784 -1.678 1.172 1.00 96.44 341 SER A C 1
ATOM 2574 O O . SER A 1 341 ? 5.829 -0.716 1.951 1.00 96.44 341 SER A O 1
ATOM 2576 N N . PRO A 1 342 ? 4.608 -2.225 0.810 1.00 92.94 342 PRO A N 1
ATOM 2577 C CA . PRO A 1 342 ? 3.324 -1.735 1.296 1.00 92.94 342 PRO A CA 1
ATOM 2578 C C . PRO A 1 342 ? 3.253 -1.674 2.826 1.00 92.94 342 PRO A C 1
ATOM 2580 O O . PRO A 1 342 ? 2.810 -0.666 3.370 1.00 92.94 342 PRO A O 1
ATOM 2583 N N . ALA A 1 343 ? 3.738 -2.697 3.539 1.00 91.31 343 ALA A N 1
ATOM 2584 C CA . ALA A 1 343 ? 3.790 -2.673 4.999 1.00 91.31 343 ALA A CA 1
ATOM 2585 C C . ALA A 1 343 ? 4.582 -1.484 5.553 1.00 91.31 343 ALA A C 1
ATOM 2587 O O . ALA A 1 343 ? 4.089 -0.805 6.451 1.00 91.31 343 ALA A O 1
ATOM 2588 N N . ALA A 1 344 ? 5.774 -1.213 5.015 1.00 96.31 344 ALA A N 1
ATOM 2589 C CA . ALA A 1 344 ? 6.602 -0.106 5.479 1.00 96.31 344 ALA A CA 1
ATOM 2590 C C . ALA A 1 344 ? 5.976 1.257 5.157 1.00 96.31 344 ALA A C 1
ATOM 2592 O O . ALA A 1 344 ? 5.884 2.114 6.035 1.00 96.31 344 ALA A O 1
ATOM 2593 N N . PHE A 1 345 ? 5.483 1.444 3.932 1.00 95.56 345 PHE A N 1
ATOM 2594 C CA . PHE A 1 345 ? 4.843 2.694 3.524 1.00 95.56 345 PHE A CA 1
ATOM 2595 C C . PHE A 1 345 ? 3.598 3.007 4.367 1.00 95.56 345 PHE A C 1
ATOM 2597 O O . PHE A 1 345 ? 3.402 4.144 4.800 1.00 95.56 345 PHE A O 1
ATOM 2604 N N . ALA A 1 346 ? 2.785 1.987 4.658 1.00 91.44 346 ALA A N 1
ATOM 2605 C CA . ALA A 1 346 ? 1.557 2.118 5.438 1.00 91.44 346 ALA A CA 1
ATOM 2606 C C . ALA A 1 346 ? 1.799 2.635 6.865 1.00 91.44 346 ALA A C 1
ATOM 2608 O O . ALA A 1 346 ? 0.938 3.307 7.436 1.00 91.44 346 ALA A O 1
ATOM 2609 N N . GLU A 1 347 ? 2.951 2.316 7.456 1.00 92.69 347 GLU A N 1
ATOM 2610 C CA . GLU A 1 347 ? 3.321 2.826 8.776 1.00 92.69 347 GLU A CA 1
ATOM 2611 C C . GLU A 1 347 ? 3.660 4.323 8.728 1.00 92.69 347 GLU A C 1
ATOM 2613 O O . GLU A 1 347 ? 3.369 5.037 9.683 1.00 92.69 347 GLU A O 1
ATOM 2618 N N . LEU A 1 348 ? 4.216 4.833 7.623 1.00 92.12 348 LEU A N 1
ATOM 2619 C CA . LEU A 1 348 ? 4.613 6.242 7.477 1.00 92.12 348 LEU A CA 1
ATOM 2620 C C . LEU A 1 348 ? 3.465 7.151 7.027 1.00 92.12 348 LEU A C 1
ATOM 2622 O O . LEU A 1 348 ? 3.366 8.301 7.466 1.00 92.12 348 LEU A O 1
ATOM 2626 N N . GLY A 1 349 ? 2.578 6.662 6.160 1.00 86.94 349 GLY A N 1
ATOM 2627 C CA . GLY A 1 349 ? 1.574 7.520 5.548 1.00 86.94 349 GLY A CA 1
ATOM 2628 C C . GLY A 1 349 ? 0.498 6.804 4.745 1.00 86.94 349 GLY A C 1
ATOM 2629 O O . GLY A 1 349 ? 0.292 5.597 4.833 1.00 86.94 349 GLY A O 1
ATOM 2630 N N . ASP A 1 350 ? -0.259 7.611 4.006 1.00 80.06 350 ASP A N 1
ATOM 2631 C CA . ASP A 1 350 ? -1.435 7.172 3.265 1.00 80.06 350 ASP A CA 1
ATOM 2632 C C . ASP A 1 350 ? -1.078 6.893 1.801 1.00 80.06 350 ASP A C 1
ATOM 2634 O O . ASP A 1 350 ? -0.537 7.753 1.110 1.00 80.06 350 ASP A O 1
ATOM 2638 N N . PHE A 1 351 ? -1.442 5.708 1.297 1.00 79.56 351 PHE A N 1
ATOM 2639 C CA . PHE A 1 351 ? -1.162 5.276 -0.086 1.00 79.56 351 PHE A CA 1
ATOM 2640 C C . PHE A 1 351 ? -1.677 6.236 -1.163 1.00 79.56 351 PHE A C 1
ATOM 2642 O O . PHE A 1 351 ? -1.149 6.247 -2.268 1.00 79.56 351 PHE A O 1
ATOM 2649 N N . VAL A 1 352 ? -2.700 7.042 -0.861 1.00 72.19 352 VAL A N 1
ATOM 2650 C CA . VAL A 1 352 ? -3.251 8.017 -1.817 1.00 72.19 352 VAL A CA 1
ATOM 2651 C C . VAL A 1 352 ? -2.287 9.158 -2.103 1.00 72.19 352 VAL A C 1
ATOM 2653 O O . VAL A 1 352 ? -2.330 9.706 -3.200 1.00 72.19 352 VAL A O 1
ATOM 2656 N N . THR A 1 353 ? -1.405 9.504 -1.164 1.00 81.81 353 THR A N 1
ATOM 2657 C CA . THR A 1 353 ? -0.377 10.516 -1.428 1.00 81.81 353 THR A CA 1
ATOM 2658 C C . THR A 1 353 ? 0.597 10.026 -2.503 1.00 81.81 353 THR A C 1
ATOM 2660 O O . THR A 1 353 ? 1.114 10.830 -3.271 1.00 81.81 353 THR A O 1
ATOM 2663 N N . GLY A 1 354 ? 0.804 8.707 -2.607 1.00 84.38 354 GLY A N 1
ATOM 2664 C CA . GLY A 1 354 ? 1.683 8.069 -3.591 1.00 84.38 354 GLY A CA 1
ATOM 2665 C C . GLY A 1 354 ? 3.165 8.209 -3.248 1.00 84.38 354 GLY A C 1
ATOM 2666 O O . GLY A 1 354 ? 3.883 7.215 -3.233 1.00 84.38 354 GLY A O 1
ATOM 2667 N N . VAL A 1 355 ? 3.578 9.428 -2.911 1.00 92.44 355 VAL A N 1
ATOM 2668 C CA . VAL A 1 355 ? 4.921 9.824 -2.480 1.00 92.44 355 VAL A CA 1
ATOM 2669 C C . VAL A 1 355 ? 4.815 10.440 -1.081 1.00 92.44 355 VAL A C 1
ATOM 2671 O O . VAL A 1 355 ? 3.847 11.151 -0.804 1.00 92.44 355 VAL A O 1
ATOM 2674 N N . LEU A 1 356 ? 5.766 10.175 -0.186 1.00 94.38 356 LEU A N 1
ATOM 2675 C CA . LEU A 1 356 ? 5.853 10.826 1.128 1.00 94.38 356 LEU A CA 1
ATOM 2676 C C . LEU A 1 356 ? 7.217 11.490 1.299 1.00 94.38 356 LEU A C 1
ATOM 2678 O O . LEU A 1 356 ? 8.236 10.838 1.086 1.00 94.38 356 LEU A O 1
ATOM 2682 N N . ASP A 1 357 ? 7.215 12.737 1.770 1.00 94.06 357 ASP A N 1
ATOM 2683 C CA . ASP A 1 357 ? 8.416 13.397 2.285 1.00 94.06 357 ASP A CA 1
ATOM 2684 C C . ASP A 1 357 ? 8.823 12.741 3.611 1.00 94.06 357 ASP A C 1
ATOM 2686 O O . ASP A 1 357 ? 7.996 12.588 4.522 1.00 94.06 357 ASP A O 1
ATOM 2690 N N . VAL A 1 358 ? 10.088 12.345 3.720 1.00 95.94 358 VAL A N 1
ATOM 2691 C CA . VAL A 1 358 ? 10.653 11.620 4.864 1.00 95.94 358 VAL A CA 1
ATOM 2692 C C . VAL A 1 358 ? 12.035 12.149 5.233 1.00 95.94 358 VAL A C 1
ATOM 2694 O O . VAL A 1 358 ? 12.602 13.002 4.547 1.00 95.94 358 VAL A O 1
ATOM 2697 N N . LYS A 1 359 ? 12.578 11.613 6.322 1.00 93.94 359 LYS A N 1
ATOM 2698 C CA . LYS A 1 359 ? 13.961 11.799 6.752 1.00 93.94 359 LYS A CA 1
ATOM 2699 C C . LYS A 1 359 ? 14.672 10.484 7.001 1.00 93.94 359 LYS A C 1
ATOM 2701 O O . LYS A 1 359 ? 13.972 9.522 7.403 1.00 93.94 359 LYS A O 1
#

pLDDT: mean 71.49, std 26.35, range [26.45, 98.62]

Secondary structure (DSSP, 8-state):
----HHHHHHHHHHHHHHHHHHHHHHHHTT-----EE--EEEEEEEEEEEEETTTEEEEEEEE-S--GGGG-TTEEE--EEEEEEEEEEEEEEE-TT--EEEEEEEEEEEET------TT-EEEEEEE--TT-EEEEESSHHHHPPP---------------------------------------------------------------------PPP-------------------------------------------PPP--EEEEE---SB-TTSSB--TTS-EEEEPHHHH--TTS--TTTT-EEEEE-TTS-EEEEEEEEE-TTS-TT-EEE-HHHHHHHS-TTT-SEEE-

Mean predicted aligned error: 19.79 Å

Foldseek 3Di:
DDDPPVVVVVVVVVVVVVVVVVVVVVVVVPPPLPAAEDAQEWEFEQWDWDDDPQWWIKIWGFTAAWSCVCVDPSHRHHQWYKYWYQHNDWDWDAANVRDIETARTKIKIATPDDDTDHHGDGDTDTGGRDPPIDMAHHPDSVRNDDPPPDVDDDDDDDDDDDDDDDDDDDDDDDDDDDDDDDDDDDDDDDDDDDDDDDDDDDDDDDDDDDDDDDDDDDDDDDDDDDDDDDDDDDDDDDDDDDDDDDDDDDDDDDDPPPPPVDDDDDKAKEAADAFAQAQQGDGDGLQAQAKAFADQVQPDQNHHRPQAQPKDWKQAPVRDIDIHGYRHHDDVDDHGYIHGRNNNVSRRGHCVVRMTIMD

Nearest PDB structures (foldseek):
  4jjo-assembly1_A  TM=8.476E-01  e=1.182E-05  Clavibacter michiganensis
  7wvr-assembly1_A  TM=8.411E-01  e=9.963E-06  Evansstolkia leycettana
  5ntb-assembly2_B  TM=8.201E-01  e=3.382E-06  Streptomyces mobaraensis
  4l48-assembly2_C  TM=8.560E-01  e=2.087E-05  Clavibacter michiganensis subsp. michiganensis NCPPB 382

Organism: Syncephalastrum racemosum (NCBI:txid13706)

InterPro domains:
  IPR009009 RlpA-like protein, double-psi beta-barrel domain [PF03330] (302-359)
  IPR036908 RlpA-like domain superfamily [G3DSA:2.40.40.10] (263-359)
  IPR036908 RlpA-like domain superfamily [SSF50685] (260-358)

Sequence (359 aa):
MRSVLPFLLVLSIALFAQAASLHENLLHLKRSPSSLAVNCTTTIERGKLCTSNGTYITLQGLATNDNDACFAPNVTSRPASVFKVQAKKVAHLRDAQTKFHRGRYCDILVPDWYYPIKKGDHVKLYLPLTNATIIKCDSTPENATIPLVTPSAAPSPSKAAKSAASASSAASSSSSSSSHKHSKEHKSKTTTTTTTTTTTTRHHPTTTTTTTHQPTTTHHTTKHHTTKHHTTTTTTTTHKPTHTSSSDDDDDDDDSSSSSSGGSWVDGEVTFFTPNQGACGWWDDDDSMIAALGPDLYGDMDAESKYCGRKIEIEGPKGNTITVKVADACPPCEKEHLDLSPAAFAELGDFVTGVLDVK